Protein AF-A0A973QQ73-F1 (afdb_monomer)

Secondary structure (DSSP, 8-state):
-BTTSSHHHHHHHHHHHHHHHHHHHHSTTTSS-HHHHHHHHHHHHHHS---TTT-SHHHHHHHHHHHHHS-GGG-EE-PPPEEEETTEEEEEEE-TTHHHHHHHHHTT----GGGGG---------S-------GGG--EEEEE-SSSTTHHHHHHHHHHHTT--TT-EEEE-SS--SS-EEEE-TT-HHHHHHHHHHHT--GGGEEE-SSSSEEEEEPTT--SSSSTT--S-SS--S---HHHHHTTTT-EETT--S--PPBP-S--EEETTEEE-HHHHHHHTTTSPPS--

Nearest PDB structures (foldseek):
  6q10-assembly1_A  TM=5.279E-01  e=5.359E-04  Mycobacterium marinum M
  7k15-assembly1_A  TM=1.833E-01  e=7.432E-01  Homo sapiens
  5bp4-assembly4_H  TM=3.313E-01  e=4.036E+00  Mycolicibacterium smegmatis MC2 155

pLDDT: mean 78.62, std 15.89, range [28.88, 97.75]

Radius of gyration: 28.36 Å; Cα contacts (8 Å, |Δi|>4): 440; chains: 1; bounding box: 67×47×70 Å

Mean predicted aligned error: 17.48 Å

Solvent-accessible surface area (backbone atoms only — not comparable to full-atom values): 16830 Å² total; per-residue (Å²): 82,26,40,84,53,44,69,70,31,43,50,58,44,49,46,51,51,54,20,50,49,50,50,54,50,70,33,86,74,38,72,75,31,70,66,56,46,49,54,51,36,53,50,46,62,74,76,41,96,58,57,83,93,47,62,41,55,69,50,46,50,51,52,51,52,57,54,63,74,53,54,44,71,72,39,62,41,68,48,81,33,62,36,77,30,94,89,37,90,93,43,70,38,79,25,83,58,28,54,29,35,54,42,18,59,75,67,76,50,74,70,43,83,68,57,88,68,57,68,78,78,65,72,76,74,73,91,72,92,62,76,76,53,56,46,57,78,35,45,40,41,21,18,28,11,49,93,61,83,66,52,19,54,56,44,43,51,49,41,46,75,68,43,26,18,88,73,45,39,68,48,70,42,98,55,79,31,69,58,51,35,36,37,16,12,83,90,36,61,44,46,42,49,44,53,26,61,74,29,53,45,58,76,90,34,57,42,82,46,92,54,84,57,34,37,35,38,40,7,58,72,56,82,55,78,70,44,49,86,60,76,86,61,74,74,74,65,74,79,45,50,44,65,59,33,42,52,91,10,78,56,45,42,31,58,67,81,86,74,75,74,53,72,14,83,43,65,65,38,67,62,98,83,45,71,29,26,38,66,56,49,53,70,71,40,76,90,56,79,72,98,66,135

Sequence (293 aa):
GFGDGSDLGRTVSQHLFLSAMIRKFKSAGTLTDPGKVYSLADAATKALTVDTGLGSVTKLVNLATDLNKVPSNRMTFTTMQTAADPTNANRVVPAASARSLFAAIANDQSLTSDSGKKKTSSASPSPSAAATVPASEVAVQVENGTTTGGRASVIAQALLTKGFSSNTTTGNAPAQSSRTTITYGPGQKAEAQTAASALGLPASHLTQGSSSGVVLVIGSDWPSGTAYGSSGGSSAAAPADTHAAVADAHAQTADKAKTCAKVSHYNTVQINGVPMTPSQAYAAARGKKDSAP

Foldseek 3Di:
DFDQLAVLLVLLVVLLVVLVVLCVCLPPPQLVDPVNLQVVLVVCLVVDDDDPCCNDSVSVSVVSVVSSVQDLLQAKDWAQDWDADPVDNNDTDGDPLSVLLVLCVVLVHGLRPCVVPPPPPPPPPPPPDDDQDPQQAAAEEFAELDPDPCPSVQQQVLSVVVNHHPNHHYYYDPHHAQDKAKEAEPPCVNSLVNSCVSQVHDPVRYDYDHDHHIYIYDHPQCVDDNHHPPPDDDHSDPNRPSCSSRVVGSMDGSPPNPDDTHFHQAQSDDDPNDGGGPVVVCVVPVVDPDPDD

Structure (mmCIF, N/CA/C/O backbone):
data_AF-A0A973QQ73-F1
#
_entry.id   AF-A0A973QQ73-F1
#
loop_
_atom_site.group_PDB
_atom_site.id
_atom_site.type_symbol
_atom_site.label_atom_id
_atom_site.label_alt_id
_atom_site.label_comp_id
_atom_site.label_asym_id
_atom_site.label_entity_id
_atom_site.label_seq_id
_atom_site.pdbx_PDB_ins_code
_atom_site.Cartn_x
_atom_site.Cartn_y
_atom_site.Cartn_z
_atom_site.occupancy
_atom_site.B_iso_or_equiv
_atom_site.auth_seq_id
_atom_site.auth_comp_id
_atom_site.auth_asym_id
_atom_site.auth_atom_id
_atom_site.pdbx_PDB_model_num
ATOM 1 N N . GLY A 1 1 ? 18.564 -5.681 -25.496 1.00 65.94 1 GLY A N 1
ATOM 2 C CA . GLY A 1 1 ? 17.437 -4.751 -25.297 1.00 65.94 1 GLY A CA 1
ATOM 3 C C . GLY A 1 1 ? 16.143 -5.528 -25.171 1.00 65.94 1 GLY A C 1
ATOM 4 O O . GLY A 1 1 ? 16.035 -6.594 -25.769 1.00 65.94 1 GLY A O 1
ATOM 5 N N . PHE A 1 2 ? 15.178 -5.009 -24.416 1.00 75.62 2 PHE A N 1
ATOM 6 C CA . PHE A 1 2 ? 13.849 -5.606 -24.239 1.00 75.62 2 PHE A CA 1
ATOM 7 C C . PHE A 1 2 ? 12.768 -4.623 -24.694 1.00 75.62 2 PHE A C 1
ATOM 9 O O . PHE A 1 2 ? 12.996 -3.415 -24.670 1.00 75.62 2 PHE A O 1
ATOM 16 N N . GLY A 1 3 ? 11.619 -5.144 -25.127 1.00 75.38 3 GLY A N 1
ATOM 17 C CA . GLY A 1 3 ? 10.469 -4.344 -25.546 1.00 75.38 3 GLY A CA 1
ATOM 18 C C . GLY A 1 3 ? 10.776 -3.368 -26.686 1.00 75.38 3 GLY A C 1
ATOM 19 O O . GLY A 1 3 ? 11.420 -3.710 -27.678 1.00 75.38 3 GLY A O 1
ATOM 20 N N . ASP A 1 4 ? 10.323 -2.134 -26.524 1.00 71.88 4 ASP A N 1
ATOM 21 C CA . ASP A 1 4 ? 10.526 -1.007 -27.440 1.00 71.88 4 ASP A CA 1
ATOM 22 C C . ASP A 1 4 ? 11.966 -0.456 -27.452 1.00 71.88 4 ASP A C 1
ATOM 24 O O . ASP A 1 4 ? 12.282 0.449 -28.216 1.00 71.88 4 ASP A O 1
ATOM 28 N N . GLY A 1 5 ? 12.861 -1.008 -26.628 1.00 68.44 5 GLY A N 1
ATOM 29 C CA . GLY A 1 5 ? 14.226 -0.508 -26.485 1.00 68.44 5 GLY A CA 1
ATOM 30 C C . GLY A 1 5 ? 14.351 0.701 -25.555 1.00 68.44 5 GLY A C 1
ATOM 31 O O . GLY A 1 5 ? 15.474 1.160 -25.342 1.00 68.44 5 GLY A O 1
ATOM 32 N N . SER A 1 6 ? 13.244 1.170 -24.970 1.00 75.00 6 SER A N 1
ATOM 33 C CA . SER A 1 6 ? 13.236 2.236 -23.972 1.00 75.00 6 SER A CA 1
ATOM 34 C C . SER A 1 6 ? 13.540 1.702 -22.570 1.00 75.00 6 SER A C 1
ATOM 36 O O . SER A 1 6 ? 13.605 0.490 -22.316 1.00 75.00 6 SER A O 1
ATOM 38 N N . ASP A 1 7 ? 13.709 2.621 -21.622 1.00 75.56 7 ASP A N 1
ATOM 39 C CA . ASP A 1 7 ? 13.875 2.262 -20.217 1.00 75.56 7 ASP A CA 1
ATOM 40 C C . ASP A 1 7 ? 12.618 1.620 -19.617 1.00 75.56 7 ASP A C 1
ATOM 42 O O . ASP A 1 7 ? 12.749 0.764 -18.744 1.00 75.56 7 ASP A O 1
ATOM 46 N N . LEU A 1 8 ? 11.423 1.906 -20.149 1.00 75.00 8 LEU A N 1
ATOM 47 C CA . LEU A 1 8 ? 10.182 1.250 -19.721 1.00 75.00 8 LEU A CA 1
ATOM 48 C C . LEU A 1 8 ? 10.195 -0.245 -20.080 1.00 75.00 8 LEU A C 1
ATOM 50 O O . LEU A 1 8 ? 9.879 -1.096 -19.243 1.00 75.00 8 LEU A O 1
ATOM 54 N N . GLY A 1 9 ? 10.669 -0.595 -21.282 1.00 73.31 9 GLY A N 1
ATOM 55 C CA . GLY A 1 9 ? 10.896 -1.990 -21.673 1.00 73.31 9 GLY A CA 1
ATOM 56 C C . GLY A 1 9 ? 11.930 -2.702 -20.787 1.00 73.31 9 GLY A C 1
ATOM 57 O O . GLY A 1 9 ? 11.825 -3.907 -20.527 1.00 73.31 9 GLY A O 1
ATOM 58 N N . ARG A 1 10 ? 12.914 -1.959 -20.263 1.00 81.25 10 ARG A N 1
ATOM 59 C CA . ARG A 1 10 ? 13.918 -2.466 -19.314 1.00 81.25 10 ARG A CA 1
ATOM 60 C C . ARG A 1 10 ? 13.324 -2.726 -17.928 1.00 81.25 10 ARG A C 1
ATOM 62 O O . ARG A 1 10 ? 13.650 -3.757 -17.336 1.00 81.25 10 ARG A O 1
ATOM 69 N N . THR A 1 11 ? 12.431 -1.864 -17.437 1.00 81.44 11 THR A N 1
ATOM 70 C CA . THR A 1 11 ? 11.753 -2.025 -16.136 1.00 81.44 11 THR A CA 1
ATOM 71 C C . THR A 1 11 ? 10.987 -3.344 -16.041 1.00 81.44 11 THR A C 1
ATOM 73 O O . THR A 1 11 ? 11.087 -4.044 -15.035 1.00 81.44 11 THR A O 1
ATOM 76 N N . VAL A 1 12 ? 10.327 -3.777 -17.120 1.00 79.56 12 VAL A N 1
ATOM 77 C CA . VAL A 1 12 ? 9.653 -5.091 -17.163 1.00 79.56 12 VAL A CA 1
ATOM 78 C C . VAL A 1 12 ? 10.634 -6.233 -16.878 1.00 79.56 12 VAL A C 1
ATOM 80 O O . VAL A 1 12 ? 10.333 -7.158 -16.126 1.00 79.56 12 VAL A O 1
ATOM 83 N N . SER A 1 13 ? 11.843 -6.162 -17.432 1.00 82.31 13 SER A N 1
ATOM 84 C CA . SER A 1 13 ? 12.868 -7.193 -17.217 1.00 82.31 13 SER A CA 1
ATOM 85 C C . SER A 1 13 ? 13.420 -7.165 -15.791 1.00 82.31 13 SER A C 1
ATOM 87 O O . SER A 1 13 ? 13.711 -8.217 -15.222 1.00 82.31 13 SER A O 1
ATOM 89 N N . GLN A 1 14 ? 13.501 -5.978 -15.183 1.00 85.50 14 GLN A N 1
ATOM 90 C CA . GLN A 1 14 ? 13.868 -5.822 -13.775 1.00 85.50 14 GLN A CA 1
ATOM 91 C C . GLN A 1 14 ? 12.829 -6.469 -12.854 1.00 85.50 14 GLN A C 1
ATOM 93 O O . GLN A 1 14 ? 13.209 -7.190 -11.933 1.00 85.50 14 GLN A O 1
ATOM 98 N N . HIS A 1 15 ? 11.530 -6.306 -13.130 1.00 86.94 15 HIS A N 1
ATOM 99 C CA . HIS A 1 15 ? 10.473 -6.976 -12.363 1.00 86.94 15 HIS A CA 1
ATOM 100 C C . HIS A 1 15 ? 10.615 -8.504 -12.410 1.00 86.94 15 HIS A C 1
ATOM 102 O O . HIS A 1 15 ? 10.488 -9.169 -11.379 1.00 86.94 15 HIS A O 1
ATOM 108 N N . LEU A 1 16 ? 10.928 -9.072 -13.581 1.00 84.25 16 LEU A N 1
ATOM 109 C CA . LEU A 1 16 ? 11.139 -10.516 -13.728 1.00 84.25 16 LEU A CA 1
ATOM 110 C C . LEU A 1 16 ? 12.362 -11.003 -12.955 1.00 84.25 16 LEU A C 1
ATOM 112 O O . LEU A 1 16 ? 12.279 -12.029 -12.275 1.00 84.25 16 LEU A O 1
ATOM 116 N N . PHE A 1 17 ? 13.470 -10.265 -13.029 1.00 86.00 17 PHE A N 1
ATOM 117 C CA . PHE A 1 17 ? 14.684 -10.579 -12.282 1.00 86.00 17 PHE A CA 1
ATOM 118 C C . PHE A 1 17 ? 14.437 -10.543 -10.770 1.00 86.00 17 PHE A C 1
ATOM 120 O O . PHE A 1 17 ? 14.726 -11.520 -10.081 1.00 86.00 17 PHE A O 1
ATOM 127 N N . LEU A 1 18 ? 13.826 -9.470 -10.259 1.00 87.50 18 LEU A N 1
ATOM 128 C CA . LEU A 1 18 ? 13.500 -9.334 -8.837 1.00 87.50 18 LEU A CA 1
ATOM 129 C C . LEU A 1 18 ? 12.521 -10.421 -8.377 1.00 87.50 18 LEU A C 1
ATOM 131 O O . LEU A 1 18 ? 12.707 -11.014 -7.316 1.00 87.50 18 LEU A O 1
ATOM 135 N N . SER A 1 19 ? 11.529 -10.762 -9.202 1.00 86.31 19 SER A N 1
ATOM 136 C CA . SER A 1 19 ? 10.604 -11.864 -8.919 1.00 86.31 19 SER A CA 1
ATOM 137 C C . SER A 1 19 ? 11.325 -13.214 -8.856 1.00 86.31 19 SER A C 1
ATOM 139 O O . SER A 1 19 ? 11.082 -14.006 -7.946 1.00 86.31 19 SER A O 1
ATOM 141 N N . ALA A 1 20 ? 12.240 -13.489 -9.791 1.00 84.88 20 ALA A N 1
ATOM 142 C CA . ALA A 1 20 ? 13.050 -14.705 -9.787 1.00 84.88 20 ALA A CA 1
ATOM 143 C C . ALA A 1 20 ? 13.982 -14.768 -8.570 1.00 84.88 20 ALA A C 1
ATOM 145 O O . ALA A 1 20 ? 14.081 -15.821 -7.937 1.00 84.88 20 ALA A O 1
ATOM 146 N N . MET A 1 21 ? 14.595 -13.642 -8.202 1.00 83.56 21 MET A N 1
ATOM 147 C CA . MET A 1 21 ? 15.430 -13.513 -7.011 1.00 83.56 21 MET A CA 1
ATOM 148 C C . MET A 1 21 ? 14.629 -13.800 -5.738 1.00 83.56 21 MET A C 1
ATOM 150 O O . MET A 1 21 ? 15.062 -14.615 -4.929 1.00 83.56 21 MET A O 1
ATOM 154 N N . ILE A 1 22 ? 13.431 -13.220 -5.590 1.00 84.38 22 ILE A N 1
ATOM 155 C CA . ILE A 1 22 ? 12.533 -13.501 -4.459 1.00 84.38 22 ILE A CA 1
ATOM 156 C C . ILE A 1 22 ? 12.171 -14.982 -4.420 1.00 84.38 22 ILE A C 1
ATOM 158 O O . ILE A 1 22 ? 12.295 -15.608 -3.373 1.00 84.38 22 ILE A O 1
ATOM 162 N N . ARG A 1 23 ? 11.766 -15.587 -5.541 1.00 84.12 23 ARG A N 1
ATOM 163 C CA . ARG A 1 23 ? 11.444 -17.025 -5.572 1.00 84.12 23 ARG A CA 1
ATOM 164 C C . ARG A 1 23 ? 12.640 -17.892 -5.190 1.00 84.12 23 ARG A C 1
ATOM 166 O O . ARG A 1 23 ? 12.471 -18.866 -4.460 1.00 84.12 23 ARG A O 1
ATOM 173 N N . LYS A 1 24 ? 13.840 -17.544 -5.660 1.00 80.06 24 LYS A N 1
ATOM 174 C CA . LYS A 1 24 ? 15.072 -18.262 -5.322 1.00 80.06 24 LYS A CA 1
ATOM 175 C C . LYS A 1 24 ? 15.394 -18.129 -3.836 1.00 80.06 24 LYS A C 1
ATOM 177 O O . LYS A 1 24 ? 15.622 -19.145 -3.187 1.00 80.06 24 LYS A O 1
ATOM 182 N N . PHE A 1 25 ? 15.327 -16.914 -3.300 1.00 78.12 25 PHE A N 1
ATOM 183 C CA . PHE A 1 25 ? 15.509 -16.631 -1.879 1.00 78.12 25 PHE A CA 1
ATOM 184 C C . PHE A 1 25 ? 14.509 -17.406 -1.013 1.00 78.12 25 PHE A C 1
ATOM 186 O O . PHE A 1 25 ? 14.897 -18.048 -0.044 1.00 78.12 25 PHE A O 1
ATOM 193 N N . LYS A 1 26 ? 13.234 -17.420 -1.415 1.00 77.69 26 LYS A N 1
ATOM 194 C CA . LYS A 1 26 ? 12.144 -18.102 -0.707 1.00 77.69 26 LYS A CA 1
ATOM 195 C C . LYS A 1 26 ? 12.131 -19.624 -0.862 1.00 77.69 26 LYS A C 1
ATOM 197 O O . LYS A 1 26 ? 11.353 -20.295 -0.188 1.00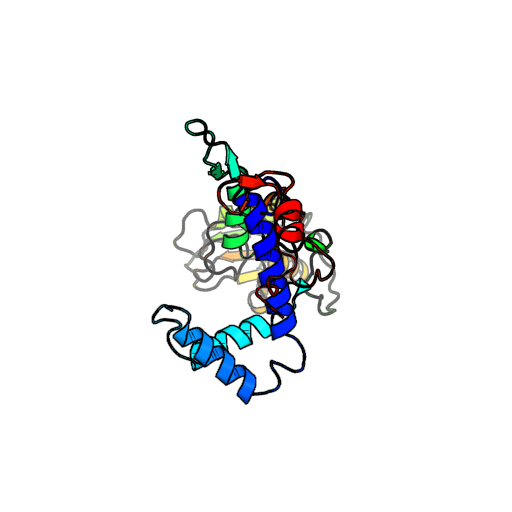 77.69 26 LYS A O 1
ATOM 202 N N . SER A 1 27 ? 12.954 -20.183 -1.747 1.00 74.75 27 SER A N 1
ATOM 203 C CA . SER A 1 27 ? 13.022 -21.630 -1.933 1.00 74.75 27 SER A CA 1
ATOM 204 C C . SER A 1 27 ? 13.607 -22.313 -0.692 1.00 74.75 27 SER A C 1
ATOM 206 O O . SER A 1 27 ? 14.525 -21.798 -0.050 1.00 74.75 27 SER A O 1
ATOM 208 N N . ALA A 1 28 ? 13.074 -23.492 -0.363 1.00 56.78 28 ALA A N 1
ATOM 209 C CA . ALA A 1 28 ? 13.292 -24.202 0.901 1.00 56.78 28 ALA A CA 1
ATOM 210 C C . ALA A 1 28 ? 14.751 -24.609 1.213 1.00 56.78 28 ALA A C 1
ATOM 212 O O . ALA A 1 28 ? 14.979 -25.239 2.238 1.00 56.78 28 ALA A O 1
ATOM 213 N N . GLY A 1 29 ? 15.733 -24.259 0.372 1.00 61.09 29 GLY A N 1
ATOM 214 C CA . GLY A 1 29 ? 17.160 -24.535 0.580 1.00 61.09 29 GLY A CA 1
ATOM 215 C C . GLY A 1 29 ? 18.056 -23.305 0.786 1.00 61.09 29 GLY A C 1
ATOM 216 O O . GLY A 1 29 ? 19.246 -23.479 1.048 1.00 61.09 29 GLY A O 1
ATOM 217 N N . THR A 1 30 ? 17.529 -22.080 0.646 1.00 65.12 30 THR A N 1
ATOM 218 C CA . THR A 1 30 ? 18.297 -20.840 0.886 1.00 65.12 30 THR A CA 1
ATOM 219 C C . THR A 1 30 ? 18.035 -20.268 2.277 1.00 65.12 30 THR A C 1
ATOM 221 O O . THR A 1 30 ? 18.976 -19.839 2.925 1.00 65.12 30 THR A O 1
ATOM 224 N N . LEU A 1 31 ? 16.789 -20.298 2.755 1.00 65.81 31 LEU A N 1
ATOM 225 C CA . LEU A 1 31 ? 16.385 -19.740 4.057 1.00 65.81 31 LEU A CA 1
ATOM 226 C C . LEU A 1 31 ? 16.571 -20.683 5.250 1.00 65.81 31 LEU A C 1
ATOM 228 O O . LEU A 1 31 ? 16.602 -20.237 6.391 1.00 65.81 31 LEU A O 1
ATOM 232 N N . THR A 1 32 ? 16.648 -21.984 4.994 1.00 69.44 32 THR A N 1
ATOM 233 C CA . THR A 1 32 ? 16.810 -23.033 6.014 1.00 69.44 32 THR A CA 1
ATOM 234 C C . THR A 1 32 ? 18.278 -23.351 6.298 1.00 69.44 32 THR A C 1
ATOM 236 O O . THR A 1 32 ? 18.567 -24.158 7.176 1.00 69.44 32 THR A O 1
ATOM 239 N N . ASP A 1 33 ? 19.200 -22.715 5.568 1.00 78.19 33 ASP A N 1
ATOM 240 C CA . ASP A 1 33 ? 20.646 -22.882 5.676 1.00 78.19 33 ASP A CA 1
ATOM 241 C C . ASP A 1 33 ? 21.269 -21.587 6.239 1.00 78.19 33 ASP A C 1
ATOM 243 O O . ASP A 1 33 ? 21.466 -20.619 5.493 1.00 78.19 33 ASP A O 1
ATOM 247 N N . PRO A 1 34 ? 21.577 -21.539 7.549 1.00 72.88 34 PRO A N 1
ATOM 248 C CA . PRO A 1 34 ? 22.118 -20.346 8.200 1.00 72.88 34 PRO A CA 1
ATOM 249 C C . PRO A 1 34 ? 23.424 -19.847 7.569 1.00 72.88 34 PRO A C 1
ATOM 251 O O . PRO A 1 34 ? 23.662 -18.639 7.521 1.00 72.88 34 PRO A O 1
ATOM 254 N N . GLY A 1 35 ? 24.254 -20.760 7.049 1.00 79.31 35 GLY A N 1
ATOM 255 C CA . GLY A 1 35 ? 25.515 -20.419 6.393 1.00 79.31 35 GLY A CA 1
ATOM 256 C C . GLY A 1 35 ? 25.289 -19.700 5.064 1.00 79.31 35 GLY A C 1
ATOM 257 O O . GLY A 1 35 ? 25.893 -18.653 4.813 1.00 79.31 35 GLY A O 1
ATOM 258 N N . LYS A 1 36 ? 24.358 -20.195 4.237 1.00 77.31 36 LYS A N 1
ATOM 259 C CA . LYS A 1 36 ? 23.983 -19.526 2.979 1.00 77.31 36 LYS A CA 1
ATOM 260 C C . LYS A 1 36 ? 23.372 -18.149 3.221 1.00 77.31 36 LYS A C 1
ATOM 262 O O . LYS A 1 36 ? 23.765 -17.203 2.540 1.00 77.31 36 LYS A O 1
ATOM 267 N N . VAL A 1 37 ? 22.469 -18.014 4.196 1.00 75.44 37 VAL A N 1
ATOM 268 C CA . VAL A 1 37 ? 21.852 -16.720 4.546 1.00 75.44 37 VAL A CA 1
ATOM 269 C C . VAL A 1 37 ? 22.913 -15.699 4.961 1.00 75.44 37 VAL A C 1
ATOM 271 O O . VAL A 1 37 ? 22.902 -14.573 4.464 1.00 75.44 37 VAL A O 1
ATOM 274 N N . TYR A 1 38 ? 23.857 -16.095 5.820 1.00 76.00 38 TYR A N 1
ATOM 275 C CA . TYR A 1 38 ? 24.928 -15.208 6.274 1.00 76.00 38 TYR A CA 1
ATOM 276 C C . TYR A 1 38 ? 25.863 -14.798 5.130 1.00 76.00 38 TYR A C 1
ATOM 278 O O . TYR A 1 38 ? 26.140 -13.613 4.960 1.00 76.00 38 TYR A O 1
ATOM 286 N N . SER A 1 39 ? 26.297 -15.755 4.300 1.00 79.06 39 SER A N 1
ATOM 287 C CA . SER A 1 39 ? 27.175 -15.471 3.154 1.00 79.06 39 SER A CA 1
ATOM 288 C C . SER A 1 39 ? 26.537 -14.515 2.138 1.00 79.06 39 SER A C 1
ATOM 290 O O . SER A 1 39 ? 27.212 -13.644 1.594 1.00 79.06 39 SER A O 1
ATOM 292 N N . LEU A 1 40 ? 25.221 -14.628 1.924 1.00 77.94 40 LEU A N 1
ATOM 293 C CA . LEU A 1 40 ? 24.473 -13.732 1.050 1.00 77.94 40 LEU A CA 1
ATOM 294 C C . LEU A 1 40 ? 24.380 -12.319 1.640 1.00 77.94 40 LEU A C 1
ATOM 296 O O . LEU A 1 40 ? 24.557 -11.344 0.913 1.00 77.94 40 LEU A O 1
ATOM 300 N N . ALA A 1 41 ? 24.125 -12.202 2.945 1.00 74.12 41 ALA A N 1
ATOM 301 C CA . ALA A 1 41 ? 24.061 -10.911 3.625 1.00 74.12 41 ALA A CA 1
ATOM 302 C C . ALA A 1 41 ? 25.428 -10.201 3.657 1.00 74.12 41 ALA A C 1
ATOM 304 O O . ALA A 1 41 ? 25.484 -8.996 3.430 1.00 74.12 41 ALA A O 1
ATOM 305 N N . ASP A 1 42 ? 26.524 -10.935 3.866 1.00 76.00 42 ASP A N 1
ATOM 306 C CA . ASP A 1 42 ? 27.897 -10.406 3.802 1.00 76.00 42 ASP A CA 1
ATOM 307 C C . ASP A 1 42 ? 28.310 -9.989 2.377 1.00 76.00 42 ASP A C 1
ATOM 309 O O . ASP A 1 42 ? 28.926 -8.943 2.173 1.00 76.00 42 ASP A O 1
ATOM 313 N N . ALA A 1 43 ? 27.924 -10.756 1.355 1.00 79.81 43 ALA A N 1
ATOM 314 C CA . ALA A 1 43 ? 28.120 -10.336 -0.031 1.00 79.81 43 ALA A CA 1
ATOM 315 C C . ALA A 1 43 ? 27.326 -9.055 -0.349 1.00 79.81 43 ALA A C 1
ATOM 317 O O . ALA A 1 43 ? 27.838 -8.164 -1.027 1.00 79.81 43 ALA A O 1
ATOM 318 N N . ALA A 1 44 ? 26.099 -8.930 0.170 1.00 74.75 44 ALA A N 1
ATOM 319 C CA . ALA A 1 44 ? 25.261 -7.750 -0.025 1.00 74.75 44 ALA A CA 1
ATOM 320 C C . ALA A 1 44 ? 25.848 -6.490 0.632 1.00 74.75 44 ALA A C 1
ATOM 322 O O . ALA A 1 44 ? 25.845 -5.441 -0.006 1.00 74.75 44 ALA A O 1
ATOM 323 N N . THR A 1 45 ? 26.404 -6.571 1.849 1.00 71.62 45 THR A N 1
ATOM 324 C CA . THR A 1 45 ? 27.058 -5.414 2.500 1.00 71.62 45 THR A CA 1
ATOM 325 C C . THR A 1 45 ? 28.324 -4.959 1.776 1.00 71.62 45 THR A C 1
ATOM 327 O O . THR A 1 45 ? 28.667 -3.783 1.841 1.00 71.62 45 THR A O 1
ATOM 330 N N . LYS A 1 46 ? 29.020 -5.865 1.078 1.00 75.69 46 LYS A N 1
ATOM 331 C CA . LYS A 1 46 ? 30.205 -5.541 0.262 1.00 75.69 46 LYS A CA 1
ATOM 332 C C . LYS A 1 46 ? 29.851 -4.997 -1.121 1.00 75.69 46 LYS A C 1
ATOM 334 O O . LYS A 1 46 ? 30.613 -4.214 -1.679 1.00 75.69 46 LYS A O 1
ATOM 339 N N . ALA A 1 47 ? 28.728 -5.435 -1.685 1.00 78.69 47 ALA A N 1
ATOM 340 C CA . ALA A 1 47 ? 28.291 -5.059 -3.028 1.00 78.69 47 ALA A CA 1
ATOM 341 C C . ALA A 1 47 ? 27.395 -3.808 -3.059 1.00 78.69 47 ALA A C 1
ATOM 343 O O . ALA A 1 47 ? 27.230 -3.212 -4.123 1.00 78.69 47 ALA A O 1
ATOM 344 N N . LEU A 1 48 ? 26.799 -3.419 -1.927 1.00 74.81 48 LEU A N 1
ATOM 345 C CA . LEU A 1 48 ? 25.836 -2.324 -1.836 1.00 74.81 48 LEU A CA 1
ATOM 346 C C . LEU A 1 48 ? 26.263 -1.309 -0.778 1.00 74.81 48 LEU A C 1
ATOM 348 O O . LEU A 1 48 ? 26.521 -1.656 0.372 1.00 74.81 48 LEU A O 1
ATOM 352 N N . THR A 1 49 ? 26.229 -0.029 -1.141 1.00 75.81 49 THR A N 1
ATOM 353 C CA . THR A 1 49 ? 26.254 1.050 -0.153 1.00 75.81 49 THR A CA 1
ATOM 354 C C . THR A 1 49 ? 24.871 1.144 0.477 1.00 75.81 49 THR A C 1
ATOM 356 O O . THR A 1 49 ? 23.905 1.530 -0.180 1.00 75.81 49 THR A O 1
ATOM 359 N N . VAL A 1 50 ? 24.766 0.761 1.744 1.00 67.75 50 VAL A N 1
ATOM 360 C CA . VAL A 1 50 ? 23.518 0.800 2.514 1.00 67.75 50 VAL A CA 1
ATOM 361 C C . VAL A 1 50 ? 23.533 1.961 3.502 1.00 67.75 50 VAL A C 1
ATOM 363 O O . VAL A 1 50 ? 24.579 2.323 4.037 1.00 67.75 50 VAL A O 1
ATOM 366 N N . ASP A 1 51 ? 22.359 2.538 3.756 1.00 70.44 51 ASP A N 1
ATOM 367 C CA . ASP A 1 51 ? 22.193 3.547 4.801 1.00 70.44 51 ASP A CA 1
ATOM 368 C C . ASP A 1 51 ? 22.552 2.966 6.182 1.00 70.44 51 ASP A C 1
ATOM 370 O O . ASP A 1 51 ? 22.411 1.764 6.422 1.00 70.44 51 ASP A O 1
ATOM 374 N N . THR A 1 52 ? 22.973 3.810 7.123 1.00 68.00 52 THR A N 1
ATOM 375 C CA . THR A 1 52 ? 23.290 3.409 8.509 1.00 68.00 52 THR A CA 1
ATOM 376 C C . THR A 1 52 ? 22.149 2.634 9.196 1.00 68.00 52 THR A C 1
ATOM 378 O O . THR A 1 52 ? 22.382 1.724 10.009 1.00 68.00 52 THR A O 1
ATOM 381 N N . GLY A 1 53 ? 20.900 2.909 8.807 1.00 66.81 53 GLY A N 1
ATOM 382 C CA . GLY A 1 53 ? 19.698 2.179 9.200 1.00 66.81 53 GLY A CA 1
ATOM 383 C C . GLY A 1 53 ? 19.678 0.707 8.770 1.00 66.81 53 GLY A C 1
ATOM 384 O O . GLY A 1 53 ? 19.030 -0.085 9.442 1.00 66.81 53 GLY A O 1
ATOM 385 N N . LEU A 1 54 ? 20.438 0.316 7.744 1.00 66.25 54 LEU A N 1
ATOM 386 C CA . LEU A 1 54 ? 20.573 -1.048 7.201 1.00 66.25 54 LEU A CA 1
ATOM 387 C C . LEU A 1 54 ? 22.037 -1.535 7.134 1.00 66.25 54 LEU A C 1
ATOM 389 O O . LEU A 1 54 ? 22.304 -2.623 6.633 1.00 66.25 54 LEU A O 1
ATOM 393 N N . GLY A 1 55 ? 22.979 -0.762 7.679 1.00 70.81 55 GLY A N 1
ATOM 394 C CA . GLY A 1 55 ? 24.430 -0.953 7.561 1.00 70.81 55 GLY A CA 1
ATOM 395 C C . GLY A 1 55 ? 25.046 -2.153 8.277 1.00 70.81 55 GLY A C 1
ATOM 396 O O . GLY A 1 55 ? 26.265 -2.218 8.392 1.00 70.81 55 GLY A O 1
ATOM 397 N N . SER A 1 56 ? 24.248 -3.089 8.794 1.00 77.94 56 SER A N 1
ATOM 398 C CA . SER A 1 56 ? 24.773 -4.288 9.448 1.00 77.94 56 SER A CA 1
ATOM 399 C C . SER A 1 56 ? 24.118 -5.559 8.929 1.00 77.94 56 SER A C 1
ATOM 401 O O . SER A 1 56 ? 22.931 -5.587 8.597 1.00 77.94 56 SER A O 1
ATOM 403 N N . VAL A 1 57 ? 24.900 -6.640 8.929 1.00 77.44 57 VAL A N 1
ATOM 404 C CA . VAL A 1 57 ? 24.462 -7.979 8.515 1.00 77.44 57 VAL A CA 1
ATOM 405 C C . VAL A 1 57 ? 23.186 -8.392 9.259 1.00 77.44 57 VAL A C 1
ATOM 407 O O . VAL A 1 57 ? 22.231 -8.838 8.633 1.00 77.44 57 VAL A O 1
ATOM 410 N N . THR A 1 58 ? 23.106 -8.156 10.572 1.00 77.75 58 THR A N 1
ATOM 411 C CA . THR A 1 58 ? 21.918 -8.474 11.384 1.00 77.75 58 THR A CA 1
ATOM 412 C C . THR A 1 58 ? 20.662 -7.738 10.915 1.00 77.75 58 THR A C 1
ATOM 414 O O . THR A 1 58 ? 19.590 -8.334 10.850 1.00 77.75 58 THR A O 1
ATOM 417 N N . LYS A 1 59 ? 20.767 -6.451 10.554 1.00 80.19 59 LYS A N 1
ATOM 418 C CA . LYS A 1 59 ? 19.611 -5.680 10.071 1.00 80.19 59 LYS A CA 1
ATOM 419 C C . LYS A 1 59 ? 19.144 -6.162 8.697 1.00 80.19 59 LYS A C 1
ATOM 421 O O . LYS A 1 59 ? 17.939 -6.245 8.470 1.00 80.19 59 LYS A O 1
ATOM 426 N N . LEU A 1 60 ? 20.073 -6.550 7.822 1.00 77.00 60 LEU A N 1
ATOM 427 C CA . LEU A 1 60 ? 19.741 -7.171 6.537 1.00 77.00 60 LEU A CA 1
ATOM 428 C C . LEU A 1 60 ? 19.073 -8.540 6.716 1.00 77.00 60 LEU A C 1
ATOM 430 O O . LEU A 1 60 ? 18.095 -8.825 6.029 1.00 77.00 60 LEU A O 1
ATOM 434 N N . VAL A 1 61 ? 19.533 -9.357 7.669 1.00 76.25 61 VAL A N 1
ATOM 435 C CA . VAL A 1 61 ? 18.889 -10.638 8.015 1.00 76.25 61 VAL A CA 1
ATOM 436 C C . VAL A 1 61 ? 17.471 -10.419 8.551 1.00 76.25 61 VAL A C 1
ATOM 438 O O . VAL A 1 61 ? 16.552 -11.135 8.149 1.00 76.25 61 VAL A O 1
ATOM 441 N N . ASN A 1 62 ? 17.256 -9.412 9.401 1.00 80.88 62 ASN A N 1
ATOM 442 C CA . ASN A 1 62 ? 15.922 -9.075 9.907 1.00 80.88 62 ASN A CA 1
ATOM 443 C C . ASN A 1 62 ? 14.985 -8.618 8.780 1.00 80.88 62 ASN A C 1
ATOM 445 O O . ASN A 1 62 ? 13.884 -9.149 8.657 1.00 80.88 62 ASN A O 1
ATOM 449 N N . LEU A 1 63 ? 15.448 -7.724 7.899 1.00 81.81 63 LEU A N 1
ATOM 450 C CA . LEU A 1 63 ? 14.688 -7.293 6.721 1.00 81.81 63 LEU A CA 1
ATOM 451 C C . LEU A 1 63 ? 14.332 -8.480 5.813 1.00 81.81 63 LEU A C 1
ATOM 453 O O . LEU A 1 63 ? 13.195 -8.615 5.363 1.00 81.81 63 LEU A O 1
ATOM 457 N N . ALA A 1 64 ? 15.292 -9.372 5.572 1.00 77.81 64 ALA A N 1
ATOM 458 C CA . ALA A 1 64 ? 15.084 -10.577 4.780 1.00 77.81 64 ALA A CA 1
ATOM 459 C C . ALA A 1 64 ? 14.076 -11.537 5.446 1.00 77.81 64 ALA A C 1
ATOM 461 O O . ALA A 1 64 ? 13.257 -12.156 4.763 1.00 77.81 64 ALA A O 1
ATOM 462 N N . THR A 1 65 ? 14.083 -11.615 6.780 1.00 79.25 65 THR A N 1
ATOM 463 C CA . THR A 1 65 ? 13.117 -12.388 7.576 1.00 79.25 65 THR A CA 1
ATOM 464 C C . THR A 1 65 ? 11.711 -11.800 7.479 1.00 79.25 65 THR A C 1
ATOM 466 O O . THR A 1 65 ? 10.748 -12.547 7.303 1.00 79.25 65 THR A O 1
ATOM 469 N N . ASP A 1 66 ? 11.572 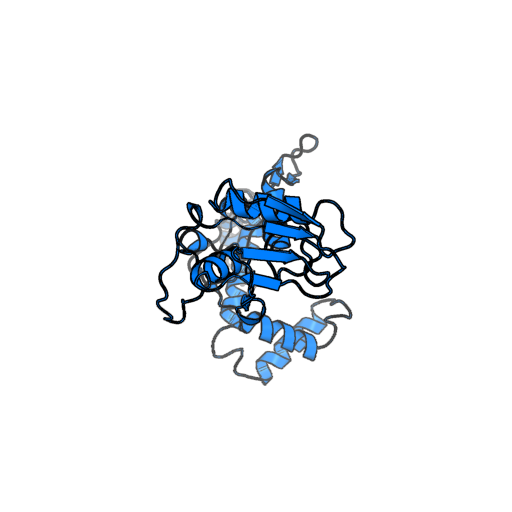-10.476 7.535 1.00 84.00 66 ASP A N 1
ATOM 470 C CA . ASP A 1 66 ? 10.280 -9.803 7.377 1.00 84.00 66 ASP A CA 1
ATOM 471 C C . ASP A 1 66 ? 9.724 -9.962 5.960 1.00 84.00 66 ASP A C 1
ATOM 473 O O . ASP A 1 66 ? 8.557 -10.322 5.791 1.00 84.00 66 ASP A O 1
ATOM 477 N N . LEU A 1 67 ? 10.571 -9.824 4.937 1.00 82.62 67 LEU A N 1
ATOM 478 C CA . LEU A 1 67 ? 10.201 -10.131 3.554 1.00 82.62 67 LEU A CA 1
ATOM 479 C C . LEU A 1 67 ? 9.782 -11.598 3.390 1.00 82.62 67 LEU A C 1
ATOM 481 O O . LEU A 1 67 ? 8.827 -11.892 2.669 1.00 82.62 67 LEU A O 1
ATOM 485 N N . ASN A 1 68 ? 10.435 -12.537 4.080 1.00 80.44 68 ASN A N 1
ATOM 486 C CA . ASN A 1 68 ? 10.074 -13.951 4.001 1.00 80.44 68 ASN A CA 1
ATOM 487 C C . ASN A 1 68 ? 8.640 -14.230 4.493 1.00 80.44 68 ASN A C 1
ATOM 489 O O . ASN A 1 68 ? 7.943 -15.070 3.909 1.00 80.44 68 ASN A O 1
ATOM 493 N N . LYS A 1 69 ? 8.163 -13.484 5.501 1.00 84.81 69 LYS A N 1
ATOM 494 C CA . LYS A 1 69 ? 6.793 -13.608 6.034 1.00 84.81 69 LYS A CA 1
ATOM 495 C C . LYS A 1 69 ? 5.717 -13.273 4.996 1.00 84.81 69 LYS A C 1
ATOM 497 O O . LYS A 1 69 ? 4.596 -13.762 5.119 1.00 84.81 69 LYS A O 1
ATOM 502 N N . VAL A 1 70 ? 6.025 -12.474 3.971 1.00 86.00 70 VAL A N 1
ATOM 503 C CA . VAL A 1 70 ? 5.056 -12.065 2.941 1.00 86.00 70 VAL A CA 1
ATOM 504 C C . VAL A 1 70 ? 5.046 -13.081 1.791 1.00 86.00 70 VAL A C 1
ATOM 506 O O . VAL A 1 70 ? 6.061 -13.239 1.116 1.00 86.00 70 VAL A O 1
ATOM 509 N N . PRO A 1 71 ? 3.939 -13.799 1.517 1.00 85.56 71 PRO A N 1
ATOM 510 C CA . PRO A 1 71 ? 3.834 -14.724 0.383 1.00 85.56 71 PRO A CA 1
ATOM 511 C C . PRO A 1 71 ? 4.172 -14.058 -0.961 1.00 85.56 71 PRO A C 1
ATOM 513 O O . PRO A 1 71 ? 3.848 -12.894 -1.172 1.00 85.56 71 PRO A O 1
ATOM 516 N N . SER A 1 72 ? 4.786 -14.785 -1.901 1.00 84.81 72 SER A N 1
ATOM 517 C CA . SER A 1 72 ? 5.194 -14.210 -3.199 1.00 84.81 72 SER A CA 1
ATOM 518 C C . SER A 1 72 ? 4.012 -13.743 -4.059 1.00 84.81 72 SER A C 1
ATOM 520 O O . SER A 1 72 ? 4.153 -12.793 -4.820 1.00 84.81 72 SER A O 1
ATOM 522 N N . ASN A 1 73 ? 2.827 -14.341 -3.896 1.00 84.81 73 ASN A N 1
ATOM 523 C CA . ASN A 1 73 ? 1.582 -13.869 -4.520 1.00 84.81 73 ASN A CA 1
ATOM 524 C C . ASN A 1 73 ? 1.015 -12.590 -3.873 1.00 84.81 73 ASN A C 1
ATOM 526 O O . ASN A 1 73 ? 0.041 -12.028 -4.362 1.00 84.81 73 ASN A O 1
ATOM 530 N N . ARG A 1 74 ? 1.623 -12.123 -2.775 1.00 86.44 74 ARG A N 1
ATOM 531 C CA . ARG A 1 74 ? 1.307 -10.861 -2.095 1.00 86.44 74 ARG A CA 1
ATOM 532 C C . ARG A 1 74 ? 2.385 -9.790 -2.265 1.00 86.44 74 ARG A C 1
ATOM 534 O O . ARG A 1 74 ? 2.287 -8.732 -1.654 1.00 86.44 74 ARG A O 1
ATOM 541 N N . MET A 1 75 ? 3.397 -10.058 -3.087 1.00 88.38 75 MET A N 1
ATOM 542 C CA . MET A 1 75 ? 4.440 -9.106 -3.458 1.00 88.38 75 MET A CA 1
ATOM 543 C C . MET A 1 75 ? 4.190 -8.650 -4.892 1.00 88.38 75 MET A C 1
ATOM 545 O O . MET A 1 75 ? 4.407 -9.430 -5.818 1.00 88.38 75 MET A O 1
ATOM 549 N N . THR A 1 76 ? 3.722 -7.415 -5.071 1.00 88.38 76 THR A N 1
ATOM 550 C CA . THR A 1 76 ? 3.458 -6.829 -6.393 1.00 88.38 76 THR A CA 1
ATOM 551 C C . THR A 1 76 ? 4.620 -5.938 -6.817 1.00 88.38 76 THR A C 1
ATOM 553 O O . THR A 1 76 ? 4.988 -5.014 -6.096 1.00 88.38 76 THR A O 1
ATOM 556 N N . PHE A 1 77 ? 5.154 -6.179 -8.010 1.00 88.88 77 PHE A N 1
ATOM 557 C CA . PHE A 1 77 ? 6.020 -5.246 -8.723 1.00 88.88 77 PHE A CA 1
ATOM 558 C C . PHE A 1 77 ? 5.178 -4.433 -9.694 1.00 88.88 77 PHE A C 1
ATOM 560 O O . PHE A 1 77 ? 4.378 -5.015 -10.419 1.00 88.88 77 PHE A O 1
ATOM 567 N N . THR A 1 78 ? 5.348 -3.114 -9.707 1.00 89.81 78 THR A N 1
ATOM 568 C CA . THR A 1 78 ? 4.587 -2.199 -10.560 1.00 89.81 78 THR A CA 1
ATOM 569 C C . THR A 1 78 ? 5.455 -1.008 -10.951 1.00 89.81 78 THR A C 1
ATOM 571 O O . THR A 1 78 ? 6.300 -0.563 -10.176 1.00 89.81 78 THR A O 1
ATOM 574 N N . THR A 1 79 ? 5.249 -0.491 -12.153 1.00 87.88 79 THR A N 1
ATOM 575 C CA . THR A 1 79 ? 5.891 0.717 -12.670 1.00 87.88 79 THR A CA 1
ATOM 576 C C . THR A 1 79 ? 4.952 1.895 -12.455 1.00 87.88 79 THR A C 1
ATOM 578 O O . THR A 1 79 ? 3.766 1.802 -12.752 1.00 87.88 79 THR A O 1
ATOM 581 N N . MET A 1 80 ? 5.463 3.010 -11.938 1.00 90.94 80 MET A N 1
ATOM 582 C CA . MET A 1 80 ? 4.678 4.242 -11.833 1.00 90.94 80 MET A CA 1
ATOM 583 C C . MET A 1 80 ? 4.171 4.665 -13.216 1.00 90.94 80 MET A C 1
ATOM 585 O O . MET A 1 80 ? 4.947 4.676 -14.170 1.00 90.94 80 MET A O 1
ATOM 589 N N . GLN A 1 81 ? 2.895 5.038 -13.321 1.00 85.81 81 GLN A N 1
ATOM 590 C CA . GLN A 1 81 ? 2.303 5.478 -14.582 1.00 85.81 81 GLN A CA 1
ATOM 591 C C . GLN A 1 81 ? 2.967 6.763 -15.081 1.00 85.81 81 GLN A C 1
ATOM 593 O O . GLN A 1 81 ? 3.163 7.723 -14.328 1.00 85.81 81 GLN A O 1
ATOM 598 N N . THR A 1 82 ? 3.263 6.804 -16.375 1.00 86.75 82 THR A N 1
ATOM 599 C CA . THR A 1 82 ? 3.931 7.936 -17.015 1.00 86.75 82 THR A CA 1
ATOM 600 C C . THR A 1 82 ? 3.171 8.429 -18.245 1.00 86.75 82 THR A C 1
ATOM 602 O O . THR A 1 82 ? 2.342 7.722 -18.815 1.00 86.75 82 THR A O 1
ATOM 605 N N . ALA A 1 83 ? 3.423 9.677 -18.625 1.00 82.56 83 ALA A N 1
ATOM 606 C CA . ALA A 1 83 ? 2.952 10.318 -19.846 1.00 82.56 83 ALA A CA 1
ATOM 607 C C . ALA A 1 83 ? 4.149 10.923 -20.592 1.00 82.56 83 ALA A C 1
ATOM 609 O O . ALA A 1 83 ? 5.199 11.163 -19.993 1.00 82.56 83 ALA A O 1
ATOM 610 N N . ALA A 1 84 ? 4.003 11.177 -21.893 1.00 82.38 84 ALA A N 1
ATOM 611 C CA . ALA A 1 84 ? 5.038 11.859 -22.665 1.00 82.38 84 ALA A CA 1
ATOM 612 C C . ALA A 1 84 ? 5.295 13.268 -22.107 1.00 82.38 84 ALA A C 1
ATOM 614 O O . ALA A 1 84 ? 4.355 13.986 -21.757 1.00 82.38 84 ALA A O 1
ATOM 615 N N . ASP A 1 85 ? 6.564 13.664 -22.026 1.00 83.38 85 ASP A N 1
ATOM 616 C CA . ASP A 1 85 ? 6.928 15.033 -21.672 1.00 83.38 85 ASP A CA 1
ATOM 617 C C . ASP A 1 85 ? 6.581 15.973 -22.849 1.00 83.38 85 ASP A C 1
ATOM 619 O O . ASP A 1 85 ? 7.071 15.759 -23.963 1.00 83.38 85 ASP A O 1
ATOM 623 N N . PRO A 1 86 ? 5.758 17.020 -22.641 1.00 86.38 86 PRO A N 1
ATOM 624 C CA . PRO A 1 86 ? 5.344 17.932 -23.710 1.00 86.38 86 PRO A CA 1
ATOM 625 C C . PRO A 1 86 ? 6.505 18.751 -24.294 1.00 86.38 86 PRO A C 1
ATOM 627 O O . PRO A 1 86 ? 6.372 19.317 -25.376 1.00 86.38 86 PRO A O 1
ATOM 630 N N . THR A 1 87 ? 7.632 18.829 -23.587 1.00 90.25 87 THR A N 1
ATOM 631 C CA . THR A 1 87 ? 8.804 19.626 -23.970 1.00 90.25 87 THR A CA 1
ATOM 632 C C . THR A 1 87 ? 9.975 18.781 -24.465 1.00 90.25 87 THR A C 1
ATOM 634 O O . THR A 1 87 ? 10.916 19.322 -25.047 1.00 90.25 87 THR A O 1
ATOM 637 N N . ASN A 1 88 ? 9.943 17.458 -24.267 1.00 87.19 88 ASN A N 1
ATOM 638 C CA . ASN A 1 88 ? 11.033 16.572 -24.662 1.00 87.19 88 ASN A CA 1
ATOM 639 C C . ASN A 1 88 ? 10.539 15.159 -25.000 1.00 87.19 88 ASN A C 1
ATOM 641 O O . ASN A 1 88 ? 10.286 14.346 -24.119 1.00 87.19 88 ASN A O 1
ATOM 645 N N . ALA A 1 89 ? 10.523 14.818 -26.289 1.00 82.75 89 ALA A N 1
ATOM 646 C CA . ALA A 1 89 ? 10.075 13.508 -26.768 1.00 82.75 89 ALA A CA 1
ATOM 647 C C . ALA A 1 89 ? 10.901 12.309 -26.246 1.00 82.75 89 ALA A C 1
ATOM 649 O O . ALA A 1 89 ? 10.437 11.176 -26.320 1.00 82.75 89 ALA A O 1
ATOM 650 N N . ASN A 1 90 ? 12.102 12.540 -25.698 1.00 83.69 90 ASN A N 1
ATOM 651 C CA . ASN A 1 90 ? 12.948 11.507 -25.089 1.00 83.69 90 ASN A CA 1
ATOM 652 C C . ASN A 1 90 ? 12.763 11.403 -23.563 1.00 83.69 90 ASN A C 1
ATOM 654 O O . ASN A 1 90 ? 13.600 10.811 -22.879 1.00 83.69 90 ASN A O 1
ATOM 658 N N . ARG A 1 91 ? 11.714 12.018 -23.004 1.00 83.31 91 ARG A N 1
ATOM 659 C CA . ARG A 1 91 ? 11.404 11.995 -21.572 1.00 83.31 91 ARG A CA 1
ATOM 660 C C . ARG A 1 91 ? 9.953 11.625 -21.324 1.00 83.31 91 ARG A C 1
ATOM 662 O O . ARG A 1 91 ? 9.069 11.812 -22.157 1.00 83.31 91 ARG A O 1
ATOM 669 N N . VAL A 1 92 ? 9.728 11.124 -20.118 1.00 85.94 92 VAL A N 1
ATOM 670 C CA . VAL A 1 92 ? 8.398 10.873 -19.585 1.00 85.94 92 VAL A CA 1
ATOM 671 C C . VAL A 1 92 ? 8.228 11.619 -18.267 1.00 85.94 92 VAL A C 1
ATOM 673 O O . VAL A 1 92 ? 9.183 11.781 -17.505 1.00 85.94 92 VAL A O 1
ATOM 676 N N . VAL A 1 93 ? 7.006 12.063 -18.000 1.00 84.31 93 VAL A N 1
ATOM 677 C CA . VAL A 1 93 ? 6.588 12.707 -16.751 1.00 84.31 93 VAL A CA 1
ATOM 678 C C . VAL A 1 93 ? 5.570 11.822 -16.030 1.00 84.31 93 VAL A C 1
ATOM 680 O O . VAL A 1 93 ? 4.944 10.977 -16.673 1.00 84.31 93 VAL A O 1
ATOM 683 N N . PRO A 1 94 ? 5.370 11.968 -14.709 1.00 85.75 94 PRO A N 1
ATOM 684 C CA . PRO A 1 94 ? 4.301 11.256 -14.019 1.00 85.75 94 PRO A CA 1
ATOM 685 C C . PRO A 1 94 ? 2.941 11.544 -14.666 1.00 85.75 94 PRO A C 1
ATOM 687 O O . PRO A 1 94 ? 2.570 12.703 -14.864 1.00 85.75 94 PRO A O 1
ATOM 690 N N . ALA A 1 95 ? 2.186 10.493 -14.985 1.00 82.88 95 ALA A N 1
ATOM 691 C CA . ALA A 1 95 ? 0.818 10.653 -15.461 1.00 82.88 95 ALA A CA 1
ATOM 692 C C . ALA A 1 95 ? -0.100 11.092 -14.311 1.00 82.88 95 ALA A C 1
ATOM 694 O O . ALA A 1 95 ? 0.169 10.819 -13.140 1.00 82.88 95 ALA A O 1
ATOM 695 N N . ALA A 1 96 ? -1.248 11.694 -14.633 1.00 75.19 96 ALA A N 1
ATOM 696 C CA . ALA A 1 96 ? -2.264 12.009 -13.625 1.00 75.19 96 ALA A CA 1
ATOM 697 C C . ALA A 1 96 ? -2.708 10.758 -12.832 1.00 75.19 96 ALA A C 1
ATOM 699 O O . ALA A 1 96 ? -2.969 10.847 -11.631 1.00 75.19 96 ALA A O 1
ATOM 700 N N . SER A 1 97 ? -2.718 9.589 -13.482 1.00 74.25 97 SER A N 1
ATOM 701 C CA . SER A 1 97 ? -3.028 8.290 -12.876 1.00 74.25 97 SER A CA 1
ATOM 702 C C . SER A 1 97 ? -1.995 7.823 -11.844 1.00 74.25 97 SER A C 1
ATOM 704 O O . SER A 1 97 ? -2.375 7.100 -10.926 1.00 74.25 97 SER A O 1
ATOM 706 N N . ALA A 1 98 ? -0.743 8.301 -11.881 1.00 82.38 98 ALA A N 1
ATOM 707 C CA . ALA A 1 98 ? 0.280 7.958 -10.882 1.00 82.38 98 ALA A CA 1
ATOM 708 C C . ALA A 1 98 ? -0.136 8.349 -9.455 1.00 82.38 98 ALA A C 1
ATOM 710 O O . ALA A 1 98 ? 0.281 7.734 -8.474 1.00 82.38 98 ALA A O 1
ATOM 711 N N . ARG A 1 99 ? -1.011 9.355 -9.326 1.00 81.38 99 ARG A N 1
ATOM 712 C CA . ARG A 1 99 ? -1.547 9.804 -8.039 1.00 81.38 99 ARG A CA 1
ATOM 713 C C . ARG A 1 99 ? -2.333 8.699 -7.325 1.00 81.38 99 ARG A C 1
ATOM 715 O O . ARG A 1 99 ? -2.284 8.630 -6.102 1.00 81.38 99 ARG A O 1
ATOM 722 N N . SER A 1 100 ? -3.004 7.820 -8.074 1.00 79.38 100 SER A N 1
ATOM 723 C CA . SER A 1 100 ? -3.730 6.672 -7.511 1.00 79.38 100 SER A CA 1
ATOM 724 C C . SER A 1 100 ? -2.786 5.624 -6.918 1.00 79.38 100 SER A C 1
ATOM 726 O O . SER A 1 100 ? -3.060 5.111 -5.837 1.00 79.38 100 SER A O 1
ATOM 728 N N . LEU A 1 101 ? -1.627 5.389 -7.545 1.00 85.81 101 LEU A N 1
ATOM 729 C CA . LEU A 1 101 ? -0.587 4.508 -7.017 1.00 85.81 101 LEU A CA 1
ATOM 730 C C . LEU A 1 101 ? -0.021 5.028 -5.691 1.00 85.81 101 LEU A C 1
ATOM 732 O O . LEU A 1 101 ? 0.020 4.291 -4.709 1.00 85.81 101 LEU A O 1
ATOM 736 N N . PHE A 1 102 ? 0.364 6.304 -5.628 1.00 86.25 102 PHE A N 1
ATOM 737 C CA . PHE A 1 102 ? 0.877 6.883 -4.382 1.00 86.25 102 PHE A CA 1
ATOM 738 C C . PHE A 1 102 ? -0.190 6.992 -3.295 1.00 86.25 102 PHE A C 1
ATOM 740 O O . PHE A 1 102 ? 0.125 6.799 -2.124 1.00 86.25 102 PHE A O 1
ATOM 747 N N . ALA A 1 103 ? -1.448 7.247 -3.661 1.00 79.44 103 ALA A N 1
ATOM 748 C CA . ALA A 1 103 ? -2.554 7.210 -2.712 1.00 79.44 103 ALA A CA 1
ATOM 749 C C . ALA A 1 103 ? -2.772 5.791 -2.165 1.00 79.44 103 ALA A C 1
ATOM 751 O O . ALA A 1 103 ? -2.956 5.640 -0.962 1.00 79.44 103 ALA A O 1
ATOM 752 N N . ALA A 1 104 ? -2.694 4.752 -2.999 1.00 82.56 104 ALA A N 1
ATOM 753 C CA . ALA A 1 104 ? -2.775 3.370 -2.536 1.00 82.56 104 ALA A CA 1
ATOM 754 C C . ALA A 1 104 ? -1.635 3.038 -1.558 1.00 82.56 104 ALA A C 1
ATOM 756 O O . ALA A 1 104 ? -1.893 2.467 -0.504 1.00 82.56 104 ALA A O 1
ATOM 757 N N . ILE A 1 105 ? -0.401 3.468 -1.852 1.00 85.12 105 ILE A N 1
ATOM 758 C CA . ILE A 1 105 ? 0.754 3.302 -0.952 1.00 85.12 105 ILE A CA 1
ATOM 759 C C . I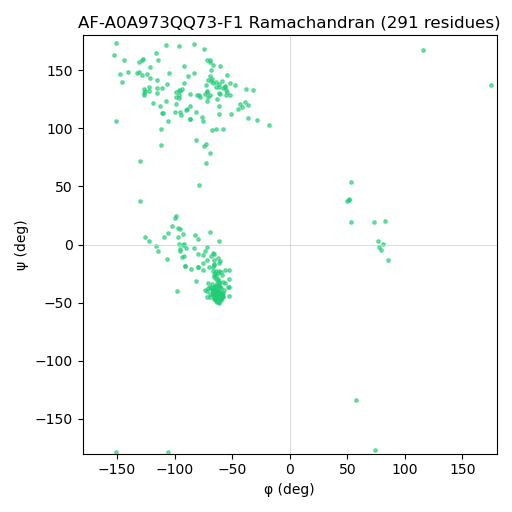LE A 1 105 ? 0.531 4.042 0.373 1.00 85.12 105 ILE A C 1
ATOM 761 O O . ILE A 1 105 ? 0.691 3.453 1.434 1.00 85.12 105 ILE A O 1
ATOM 765 N N . ALA A 1 106 ? 0.131 5.315 0.324 1.00 81.00 106 ALA A N 1
ATOM 766 C CA . ALA A 1 106 ? -0.064 6.144 1.514 1.00 81.00 106 ALA A CA 1
ATOM 767 C C . ALA A 1 106 ? -1.204 5.655 2.423 1.00 81.00 106 ALA A C 1
ATOM 769 O O . ALA A 1 106 ? -1.208 5.957 3.611 1.00 81.00 106 ALA A O 1
ATOM 770 N N . ASN A 1 107 ? -2.169 4.920 1.864 1.00 78.06 107 ASN A N 1
ATOM 771 C CA . ASN A 1 107 ? -3.301 4.348 2.592 1.00 78.06 107 ASN A CA 1
ATOM 772 C C . ASN A 1 107 ? -3.125 2.841 2.879 1.00 78.06 107 ASN A C 1
ATOM 774 O O . ASN A 1 107 ? -4.115 2.163 3.160 1.00 78.06 107 ASN A O 1
ATOM 778 N N . ASP A 1 108 ? -1.904 2.304 2.759 1.00 81.44 108 ASP A N 1
ATOM 779 C CA . ASP A 1 108 ? -1.570 0.889 2.991 1.00 81.44 108 ASP A CA 1
ATOM 780 C C . ASP A 1 108 ? -2.465 -0.102 2.217 1.00 81.44 108 ASP A C 1
ATOM 782 O O . ASP A 1 108 ? -2.861 -1.170 2.702 1.00 81.44 108 ASP A O 1
ATOM 786 N N . GLN A 1 109 ? -2.809 0.246 0.976 1.00 82.50 109 GLN A N 1
ATOM 787 C CA . GLN A 1 109 ? -3.723 -0.528 0.144 1.00 82.50 109 GLN A CA 1
ATOM 788 C C . GLN A 1 109 ? -2.994 -1.543 -0.729 1.00 82.50 109 GLN A C 1
ATOM 790 O O . GLN A 1 109 ? -1.949 -1.288 -1.324 1.00 82.50 109 GLN A O 1
ATOM 795 N N . SER A 1 110 ? -3.582 -2.733 -0.832 1.00 84.81 110 SER A N 1
ATOM 796 C CA . SER A 1 110 ? -2.991 -3.827 -1.593 1.00 84.81 110 SER A CA 1
ATOM 797 C C . SER A 1 110 ? -3.106 -3.604 -3.101 1.00 84.81 110 SER A C 1
ATOM 799 O O . SER A 1 110 ? -4.199 -3.419 -3.627 1.00 84.81 110 SER A O 1
ATOM 801 N N . LEU A 1 111 ? -1.977 -3.735 -3.799 1.00 85.56 111 LEU A N 1
ATOM 802 C CA . LEU A 1 111 ? -1.883 -3.675 -5.262 1.00 85.56 111 LEU A CA 1
ATOM 803 C C . LEU A 1 111 ? -1.988 -5.059 -5.933 1.00 85.56 111 LEU A C 1
ATOM 805 O O . LEU A 1 111 ? -1.680 -5.211 -7.112 1.00 85.56 111 LEU A O 1
ATOM 809 N N . THR A 1 112 ? -2.335 -6.118 -5.197 1.00 78.81 112 THR A N 1
ATOM 810 C CA . THR A 1 112 ? -2.460 -7.464 -5.782 1.00 78.81 112 THR A CA 1
ATOM 811 C C . THR A 1 112 ? -3.790 -7.587 -6.519 1.00 78.81 112 THR A C 1
ATOM 813 O O . THR A 1 112 ? -4.844 -7.330 -5.930 1.00 78.81 112 THR A O 1
ATOM 816 N N . SER A 1 113 ? -3.750 -8.029 -7.777 1.00 60.50 113 SER A N 1
ATOM 817 C CA . SER A 1 113 ? -4.891 -8.097 -8.707 1.00 60.50 113 SER A CA 1
ATOM 818 C C . SER A 1 113 ? -6.038 -9.020 -8.259 1.00 60.50 113 SER A C 1
ATOM 820 O O . SER A 1 113 ? -7.131 -8.947 -8.811 1.00 60.50 113 SER A O 1
ATOM 822 N N . ASP A 1 114 ? -5.832 -9.840 -7.224 1.00 50.12 114 ASP A N 1
ATOM 823 C CA . ASP A 1 114 ? -6.873 -10.687 -6.620 1.00 50.12 114 ASP A CA 1
ATOM 824 C C . ASP A 1 114 ? -7.753 -9.940 -5.596 1.00 50.12 114 ASP A C 1
ATOM 826 O O . ASP A 1 114 ? -8.738 -10.481 -5.086 1.00 50.12 114 ASP A O 1
ATOM 830 N N . SER A 1 115 ? -7.455 -8.668 -5.312 1.00 43.25 115 SER A N 1
ATOM 831 C CA . SER A 1 115 ? -8.287 -7.830 -4.437 1.00 43.25 115 SER A CA 1
ATOM 832 C C . SER A 1 115 ? -9.621 -7.408 -5.073 1.00 43.25 115 SER A C 1
ATOM 834 O O . SER A 1 115 ? -10.548 -7.085 -4.333 1.00 43.25 115 SER A O 1
ATOM 836 N N . GLY A 1 116 ? -9.798 -7.586 -6.392 1.00 38.22 116 GLY A N 1
ATOM 837 C CA . GLY A 1 116 ? -11.105 -7.496 -7.065 1.00 38.22 116 GLY A CA 1
ATOM 838 C C . GLY A 1 116 ? -12.108 -8.589 -6.651 1.00 38.22 116 GLY A C 1
ATOM 839 O O . GLY A 1 116 ? -13.288 -8.522 -6.989 1.00 38.22 116 GLY A O 1
ATOM 840 N N . LYS A 1 117 ? -11.666 -9.594 -5.879 1.00 34.81 117 LYS A N 1
ATOM 841 C CA . LYS A 1 117 ? -12.528 -10.536 -5.145 1.00 34.81 117 LYS A CA 1
ATOM 842 C C . LYS A 1 117 ? -12.116 -10.667 -3.682 1.00 34.81 117 LYS A C 1
ATOM 844 O O . LYS A 1 117 ? -12.268 -11.734 -3.091 1.00 34.81 117 LYS A O 1
ATOM 849 N N . LYS A 1 118 ? -11.687 -9.588 -3.027 1.00 32.06 118 LYS A N 1
ATOM 850 C CA . LYS A 1 118 ? -11.910 -9.534 -1.583 1.00 32.06 118 LYS A CA 1
ATOM 851 C C . LYS A 1 118 ? -13.346 -9.064 -1.389 1.00 32.06 118 LYS A C 1
ATOM 853 O O . LYS A 1 118 ? -13.610 -7.874 -1.258 1.00 32.06 118 LYS A O 1
ATOM 858 N N . LYS A 1 119 ? -14.277 -10.039 -1.334 1.00 34.00 119 LYS A N 1
ATOM 859 C CA . LYS A 1 119 ? -15.410 -9.935 -0.401 1.00 34.00 119 LYS A CA 1
ATOM 860 C C . LYS A 1 119 ? -14.819 -9.273 0.826 1.00 34.00 119 LYS A C 1
ATOM 862 O O . LYS A 1 119 ? -13.833 -9.802 1.347 1.00 34.00 119 LYS A O 1
ATOM 867 N N . THR A 1 120 ? -15.348 -8.111 1.189 1.00 30.14 120 THR A N 1
ATOM 868 C CA . THR A 1 120 ? -15.155 -7.511 2.499 1.00 30.14 120 THR A CA 1
ATOM 869 C C . THR A 1 120 ? -14.939 -8.652 3.480 1.00 30.14 120 THR A C 1
ATOM 871 O O . THR A 1 120 ? -15.842 -9.453 3.725 1.00 30.14 120 THR A O 1
ATOM 874 N N . SER A 1 121 ? -13.699 -8.830 3.948 1.00 30.17 121 SER A N 1
ATOM 875 C CA . SER A 1 121 ? -13.466 -9.665 5.113 1.00 30.17 121 SER A CA 1
ATOM 876 C C . SER A 1 121 ? -14.069 -8.855 6.245 1.00 30.17 121 SER A C 1
ATOM 878 O O . SER A 1 121 ? -13.372 -8.136 6.951 1.00 30.17 121 SER A O 1
ATOM 880 N N . SER A 1 122 ? -15.402 -8.917 6.329 1.00 36.25 122 SER A N 1
ATOM 881 C CA . SER A 1 122 ? -16.126 -8.966 7.575 1.00 36.25 122 SER A CA 1
ATOM 882 C C . SER A 1 122 ? -15.248 -9.816 8.472 1.00 36.25 122 SER A C 1
ATOM 884 O O . SER A 1 122 ? -15.010 -10.996 8.194 1.00 36.25 122 SER A O 1
ATOM 886 N N . ALA A 1 123 ? -14.631 -9.155 9.451 1.00 31.98 123 ALA A N 1
ATOM 887 C CA . ALA A 1 123 ? -14.117 -9.847 10.608 1.00 31.98 123 ALA A CA 1
ATOM 888 C C . ALA A 1 123 ? -15.207 -10.844 10.989 1.00 31.98 123 ALA A C 1
ATOM 890 O O . ALA A 1 123 ? -16.365 -10.446 11.133 1.00 31.98 123 ALA A O 1
ATOM 891 N N . SER A 1 124 ? -14.843 -12.128 10.990 1.00 28.88 124 SER A N 1
ATOM 892 C CA . SER A 1 124 ? -15.747 -13.220 11.313 1.00 28.88 124 SER A CA 1
ATOM 893 C C . SER A 1 124 ? -16.597 -12.786 12.505 1.00 28.88 124 SER A C 1
ATOM 895 O O . SER A 1 124 ? -16.012 -12.481 13.550 1.00 28.88 124 SER A O 1
ATOM 897 N N . PRO A 1 125 ? -17.932 -12.690 12.374 1.00 34.09 125 PRO A N 1
ATOM 898 C CA . PRO A 1 125 ? -18.750 -12.439 13.535 1.00 34.09 125 PRO A CA 1
ATOM 899 C C . PRO A 1 125 ? -18.513 -13.636 14.449 1.00 34.09 125 PRO A C 1
ATOM 901 O O . PRO A 1 125 ? -18.731 -14.788 14.071 1.00 34.09 125 PRO A O 1
ATOM 904 N N . SER A 1 126 ? -18.001 -13.365 15.645 1.00 32.44 126 SER A N 1
ATOM 905 C CA . SER A 1 126 ? -18.274 -14.259 16.758 1.00 32.44 126 SER A CA 1
ATOM 906 C C . SER A 1 126 ? -19.798 -14.420 16.797 1.00 32.44 126 SER A C 1
ATOM 908 O O . SER A 1 126 ? -20.494 -13.400 16.707 1.00 32.44 126 SER A O 1
ATOM 910 N N . PRO A 1 127 ? -20.346 -15.645 16.832 1.00 34.53 127 PRO A N 1
ATOM 911 C CA . PRO A 1 127 ? -21.780 -15.843 16.789 1.00 34.53 127 PRO A CA 1
ATOM 912 C C . PRO A 1 127 ? -22.344 -15.419 18.143 1.00 34.53 127 PRO A C 1
ATOM 914 O O . PRO A 1 127 ? -22.497 -16.219 19.057 1.00 34.53 127 PRO A O 1
ATOM 917 N N . SER A 1 128 ? -22.642 -14.133 18.279 1.00 35.44 128 SER A N 1
ATOM 918 C CA . SER A 1 128 ? -23.644 -13.665 19.220 1.00 35.44 128 SER A CA 1
ATOM 919 C C . SER A 1 128 ? -24.784 -13.136 18.375 1.00 35.44 128 SER A C 1
ATOM 921 O O . SER A 1 128 ? -24.819 -11.973 17.978 1.00 35.44 128 SER A O 1
ATOM 923 N N . ALA A 1 129 ? -25.663 -14.063 18.001 1.00 39.16 129 ALA A N 1
ATOM 924 C CA . ALA A 1 129 ? -26.957 -13.746 17.440 1.00 39.16 129 ALA A CA 1
ATOM 925 C C . ALA A 1 129 ? -27.715 -12.889 18.464 1.00 39.16 129 ALA A C 1
ATOM 927 O O . ALA A 1 129 ? -28.267 -13.397 19.435 1.00 39.16 129 ALA A O 1
ATOM 928 N N . ALA A 1 130 ? -27.708 -11.579 18.253 1.00 38.94 130 ALA A N 1
ATOM 929 C CA . ALA A 1 130 ? -28.647 -10.654 18.857 1.00 38.94 130 ALA A CA 1
ATOM 930 C C . ALA A 1 130 ? -29.265 -9.853 17.712 1.00 38.94 130 ALA A C 1
ATOM 932 O O . ALA A 1 130 ? -28.549 -9.370 16.832 1.00 38.94 130 ALA A O 1
ATOM 933 N N . ALA A 1 131 ? -30.597 -9.806 17.689 1.00 42.75 131 ALA A N 1
ATOM 934 C CA . ALA A 1 131 ? -31.395 -9.152 16.662 1.00 42.75 131 ALA A CA 1
ATOM 935 C C . ALA A 1 131 ? -30.821 -7.767 16.330 1.00 42.75 131 ALA A C 1
ATOM 937 O O . ALA A 1 131 ? -30.735 -6.895 17.192 1.00 42.75 131 ALA A O 1
ATOM 938 N N . THR A 1 132 ? -30.372 -7.586 15.089 1.00 60.84 132 THR A N 1
ATOM 939 C CA . THR A 1 132 ? -29.887 -6.289 14.619 1.00 60.84 132 THR A CA 1
ATOM 940 C C . THR A 1 132 ? -31.107 -5.416 14.375 1.00 60.84 132 THR A C 1
ATOM 942 O O . THR A 1 132 ? -31.847 -5.652 13.422 1.00 60.84 132 THR A O 1
ATOM 945 N N . VAL A 1 133 ? -31.340 -4.441 15.256 1.00 82.38 133 VAL A N 1
ATOM 946 C CA . VAL A 1 133 ? -32.311 -3.377 14.981 1.00 82.38 133 VAL A CA 1
ATOM 947 C C . VAL A 1 133 ? -31.835 -2.650 13.716 1.00 82.38 133 VAL A C 1
ATOM 949 O O . VAL A 1 133 ? -30.649 -2.310 13.638 1.00 82.38 133 VAL A O 1
ATOM 952 N N . PRO A 1 134 ? -32.688 -2.445 12.695 1.00 86.62 134 PRO A N 1
ATOM 953 C CA . PRO A 1 134 ? -32.289 -1.738 11.485 1.00 86.62 134 PRO A CA 1
ATOM 954 C C . PRO A 1 134 ? -31.742 -0.349 11.818 1.00 86.62 134 PRO A C 1
ATOM 956 O O . PRO A 1 134 ? -32.341 0.381 12.602 1.00 86.62 134 PRO A O 1
ATOM 959 N N . ALA A 1 135 ? -30.629 0.051 11.194 1.00 87.06 135 ALA A N 1
ATOM 960 C CA . ALA A 1 135 ? -30.016 1.358 11.457 1.00 87.06 135 ALA A CA 1
ATOM 961 C C . ALA A 1 135 ? -31.021 2.513 11.283 1.00 87.06 135 ALA A C 1
ATOM 963 O O . ALA A 1 135 ? -31.037 3.441 12.088 1.00 87.06 135 ALA A O 1
ATOM 964 N N . SER A 1 136 ? -31.929 2.404 10.310 1.00 87.69 136 SER A N 1
ATOM 965 C CA . SER A 1 136 ? -32.979 3.390 10.028 1.00 87.69 136 SER A CA 1
ATOM 966 C C . SER A 1 136 ? -33.934 3.647 11.198 1.00 87.69 136 SER A C 1
ATOM 968 O O . SER A 1 136 ? -34.539 4.716 11.262 1.00 87.69 136 SER A O 1
ATOM 970 N N . GLU A 1 137 ? -34.063 2.697 12.125 1.00 90.75 137 GLU A N 1
ATOM 971 C CA . GLU A 1 137 ? -34.896 2.805 13.331 1.00 90.75 137 GLU A CA 1
ATOM 972 C C . GLU A 1 137 ? -34.115 3.350 14.539 1.00 90.75 137 GLU A C 1
ATOM 974 O O . GLU A 1 137 ? -34.705 3.723 15.551 1.00 90.75 137 GLU A O 1
ATOM 979 N N . VAL A 1 138 ? -32.788 3.455 14.435 1.00 94.19 138 VAL A N 1
ATOM 980 C CA . VAL A 1 138 ? -31.920 3.910 15.523 1.00 94.19 138 VAL A CA 1
ATOM 981 C C . VAL A 1 138 ? -31.663 5.410 15.396 1.00 94.19 138 VAL A C 1
ATOM 983 O O . VAL A 1 138 ? -30.965 5.864 14.488 1.00 94.19 138 VAL A O 1
ATOM 986 N N . ALA A 1 139 ? -32.203 6.185 16.337 1.00 94.81 139 ALA A N 1
ATOM 987 C CA . ALA A 1 139 ? -31.874 7.596 16.519 1.00 94.81 139 ALA A CA 1
ATOM 988 C C . ALA A 1 139 ? -30.804 7.751 17.608 1.00 94.81 139 ALA A C 1
ATOM 990 O O . ALA A 1 139 ? -30.962 7.229 18.714 1.00 94.81 139 ALA A O 1
ATOM 991 N N . VAL A 1 140 ? -29.724 8.473 17.297 1.00 96.94 140 VAL A N 1
ATOM 992 C CA . VAL A 1 140 ? -28.618 8.716 18.235 1.00 96.94 140 VAL A CA 1
ATOM 993 C C . VAL A 1 140 ? -28.530 10.205 18.559 1.00 96.94 140 VAL A C 1
ATOM 995 O O . VAL A 1 140 ? -28.490 11.039 17.657 1.00 96.94 140 VAL A O 1
ATOM 998 N N . GLN A 1 141 ? -28.454 10.545 19.842 1.00 97.50 141 GLN A N 1
ATOM 999 C CA . GLN A 1 141 ? -28.083 11.886 20.290 1.00 97.50 141 GLN A CA 1
ATOM 1000 C C . GLN A 1 141 ? -26.561 11.959 20.379 1.00 97.50 141 GLN A C 1
ATOM 1002 O O . GLN A 1 141 ? -25.950 11.329 21.242 1.00 97.50 141 GLN A O 1
ATOM 1007 N N . VAL A 1 142 ? -25.937 12.684 19.455 1.00 97.50 142 VAL A N 1
ATOM 1008 C CA . VAL A 1 142 ? -24.480 12.796 19.364 1.00 97.50 142 VAL A CA 1
ATOM 1009 C C . VAL A 1 142 ? -24.014 14.051 20.090 1.00 97.50 142 VAL A C 1
ATOM 1011 O O . VAL A 1 142 ? -24.278 15.170 19.657 1.00 97.50 142 VAL A O 1
ATOM 1014 N N . GLU A 1 143 ? -23.275 13.875 21.176 1.00 96.94 143 GLU A N 1
ATOM 1015 C CA . GLU A 1 143 ? -22.789 14.948 22.032 1.00 96.94 143 GLU A CA 1
ATOM 1016 C C . GLU A 1 143 ? -21.277 15.123 21.932 1.00 96.94 143 GLU A C 1
ATOM 1018 O O . GLU A 1 143 ? -20.492 14.172 21.985 1.00 96.94 143 GLU A O 1
ATOM 1023 N N . ASN A 1 144 ? -20.851 16.376 21.810 1.00 93.06 144 ASN A N 1
ATOM 1024 C CA . ASN A 1 144 ? -19.444 16.734 21.818 1.00 93.06 144 ASN A CA 1
ATOM 1025 C C . ASN A 1 144 ? -18.946 16.943 23.254 1.00 93.06 144 ASN A C 1
ATOM 1027 O O . ASN A 1 144 ? -19.276 17.952 23.873 1.00 93.06 144 ASN A O 1
ATOM 1031 N N . GLY A 1 145 ? -18.136 16.015 23.763 1.00 93.12 145 GLY A N 1
ATOM 1032 C CA . GLY A 1 145 ? -17.410 16.147 25.031 1.00 93.12 145 GLY A CA 1
ATOM 1033 C C . GLY A 1 145 ? -15.958 16.608 24.862 1.00 93.12 145 GLY A C 1
ATOM 1034 O O . GLY A 1 145 ? -15.169 16.479 25.796 1.00 93.12 145 GLY A O 1
ATOM 1035 N N . THR A 1 146 ? -15.575 17.117 23.687 1.00 89.31 146 THR A N 1
ATOM 1036 C CA . THR A 1 146 ? -14.207 17.570 23.376 1.00 89.31 146 THR A CA 1
ATOM 1037 C C . THR A 1 146 ? -14.111 19.097 23.300 1.00 89.31 146 THR A C 1
ATOM 1039 O O . THR A 1 146 ? -15.118 19.800 23.293 1.00 89.31 146 THR A O 1
ATOM 1042 N N . THR A 1 147 ? -12.891 19.634 23.192 1.00 83.50 147 THR A N 1
ATOM 1043 C CA . THR A 1 147 ? -12.658 21.053 22.849 1.00 83.50 147 THR A CA 1
ATOM 1044 C C . THR A 1 147 ? -12.781 21.343 21.351 1.00 83.50 147 THR A C 1
ATOM 1046 O O . THR A 1 147 ? -12.735 22.502 20.941 1.00 83.50 147 THR A O 1
ATOM 1049 N N . THR A 1 148 ? -12.915 20.317 20.509 1.00 79.44 148 THR A N 1
ATOM 1050 C CA . THR A 1 148 ? -12.949 20.462 19.053 1.00 79.44 148 THR A CA 1
ATOM 1051 C C . THR A 1 148 ? -14.347 20.861 18.595 1.00 79.44 148 THR A C 1
ATOM 1053 O O . THR A 1 148 ? -15.294 20.082 18.702 1.00 79.44 148 THR A O 1
ATOM 1056 N N . GLY A 1 149 ? -14.490 22.069 18.046 1.00 83.12 149 GLY A N 1
ATOM 1057 C CA . GLY A 1 149 ? -15.755 22.537 17.475 1.00 83.12 149 GLY A CA 1
ATOM 1058 C C . GLY A 1 149 ? -16.261 21.630 16.344 1.00 83.12 149 GLY A C 1
ATOM 1059 O O . GLY A 1 149 ? -15.480 21.132 15.537 1.00 83.12 149 GLY A O 1
ATOM 1060 N N . GLY A 1 150 ? -17.576 21.398 16.287 1.00 82.00 150 GLY A N 1
ATOM 1061 C CA . GLY A 1 150 ? -18.225 20.648 15.199 1.00 82.00 150 GLY A CA 1
ATOM 1062 C C . GLY A 1 150 ? -18.071 19.122 15.249 1.00 82.00 150 GLY A C 1
ATOM 1063 O O . GLY A 1 150 ? -18.567 18.430 14.358 1.00 82.00 150 GLY A O 1
ATOM 1064 N N . ARG A 1 151 ? -17.433 18.566 16.288 1.00 90.00 151 ARG A N 1
ATOM 1065 C CA . ARG A 1 151 ? -17.169 17.122 16.395 1.00 90.00 151 ARG A CA 1
ATOM 1066 C C . ARG A 1 151 ? -18.445 16.271 16.376 1.00 90.00 151 ARG A C 1
ATOM 1068 O O . ARG A 1 151 ? -18.497 15.281 15.650 1.00 90.00 151 ARG A O 1
ATOM 1075 N N . ALA A 1 152 ? -19.481 16.687 17.107 1.00 90.44 152 ALA A N 1
ATOM 1076 C CA . ALA A 1 152 ? -20.777 16.006 17.111 1.00 90.44 152 ALA A CA 1
ATOM 1077 C C . ALA A 1 152 ? -21.426 15.971 15.719 1.00 90.44 152 ALA A C 1
ATOM 1079 O O . ALA A 1 152 ? -21.923 14.931 15.294 1.00 90.44 152 ALA A O 1
ATOM 1080 N N . SER A 1 153 ? -21.362 17.074 14.971 1.00 88.75 153 SER A N 1
ATOM 1081 C CA . SER A 1 153 ? -21.933 17.166 13.624 1.00 88.75 153 SER A CA 1
ATOM 1082 C C . SER A 1 153 ? -21.249 16.224 12.637 1.00 88.75 153 SER A C 1
ATOM 1084 O O . SER A 1 153 ? -21.931 15.566 11.855 1.00 88.75 153 SER A O 1
ATOM 1086 N N . VAL A 1 154 ? -19.920 16.098 12.703 1.00 87.94 154 VAL A N 1
ATOM 1087 C CA . VAL A 1 154 ? -19.163 15.162 11.853 1.00 87.94 154 VAL A CA 1
ATOM 1088 C C . VAL A 1 154 ? -19.614 13.716 12.081 1.00 87.94 154 VAL A C 1
ATOM 1090 O O . VAL A 1 154 ? -19.837 12.978 11.122 1.00 87.94 154 VAL A O 1
ATOM 1093 N N . ILE A 1 155 ? -19.780 13.307 13.341 1.00 94.44 155 ILE A N 1
ATOM 1094 C CA . ILE A 1 155 ? -20.188 11.936 13.669 1.00 94.44 155 ILE A CA 1
ATOM 1095 C C . ILE A 1 155 ? -21.671 11.694 13.364 1.00 94.44 155 ILE A C 1
ATOM 1097 O O . ILE A 1 155 ? -22.007 10.647 12.811 1.00 94.44 155 ILE A O 1
ATOM 1101 N N . ALA A 1 156 ? -22.552 12.660 13.633 1.00 88.81 156 ALA A N 1
ATOM 1102 C CA . ALA A 1 156 ? -23.965 12.558 13.271 1.00 88.81 156 ALA A CA 1
ATOM 1103 C C . ALA A 1 156 ? -24.157 12.395 11.754 1.00 88.81 156 ALA A C 1
ATOM 1105 O O . ALA A 1 156 ? -24.899 11.518 11.321 1.00 88.81 156 ALA A O 1
ATOM 1106 N N . GLN A 1 157 ? -23.423 13.154 10.932 1.00 82.00 157 GLN A N 1
ATOM 1107 C CA . GLN A 1 157 ? -23.461 12.999 9.471 1.00 82.00 157 GLN A CA 1
ATOM 1108 C C . GLN A 1 157 ? -22.939 11.636 9.005 1.00 82.00 157 GLN A C 1
ATOM 1110 O O . GLN A 1 157 ? -23.485 11.038 8.074 1.00 82.00 157 GLN A O 1
ATOM 1115 N N . ALA A 1 158 ? -21.916 11.101 9.674 1.00 85.94 158 ALA A N 1
ATOM 1116 C CA . ALA A 1 158 ? -21.426 9.757 9.390 1.00 85.94 158 ALA A CA 1
ATOM 1117 C C . ALA A 1 158 ? -22.472 8.678 9.713 1.00 85.94 158 ALA A C 1
ATOM 1119 O O . ALA A 1 158 ? -22.607 7.724 8.949 1.00 85.94 158 ALA A O 1
ATOM 1120 N N . LEU A 1 159 ? -23.231 8.831 10.803 1.00 87.19 159 LEU A N 1
ATOM 1121 C CA . LEU A 1 159 ? -24.342 7.937 11.142 1.00 87.19 159 LEU A CA 1
ATOM 1122 C C . LEU A 1 159 ? -25.473 8.037 10.109 1.00 87.19 159 LEU A C 1
ATOM 1124 O O . LEU A 1 159 ? -25.908 7.011 9.592 1.00 87.19 159 LEU A O 1
ATOM 1128 N N . LEU A 1 160 ? -25.885 9.245 9.720 1.00 83.38 160 LEU A N 1
ATOM 1129 C CA . LEU A 1 160 ? -26.900 9.443 8.675 1.00 83.38 160 LEU A CA 1
ATOM 1130 C C . LEU A 1 160 ? -26.479 8.812 7.338 1.00 83.38 160 LEU A C 1
ATOM 1132 O O . LEU A 1 160 ? -27.261 8.103 6.710 1.00 83.38 160 LEU A O 1
ATOM 1136 N N . THR A 1 161 ? -25.212 8.971 6.942 1.00 80.81 161 THR A N 1
ATOM 1137 C CA . THR A 1 161 ? -24.648 8.327 5.737 1.00 80.81 161 THR A CA 1
ATOM 1138 C C . THR A 1 161 ? -24.667 6.796 5.833 1.00 80.81 161 THR A C 1
ATOM 1140 O O . THR A 1 161 ? -24.802 6.108 4.824 1.00 80.81 161 THR A O 1
ATOM 1143 N N . LYS A 1 162 ? -24.564 6.244 7.049 1.00 84.00 162 LYS A N 1
ATOM 1144 C CA . LYS A 1 162 ? -24.686 4.803 7.331 1.00 84.00 162 LYS A CA 1
ATOM 1145 C C . LYS A 1 162 ? -26.140 4.327 7.456 1.00 84.00 162 LYS A C 1
ATOM 1147 O O . LYS A 1 162 ? -26.361 3.175 7.818 1.00 84.00 162 LYS A O 1
ATOM 1152 N N . GLY A 1 163 ? -27.112 5.184 7.141 1.00 82.12 163 GLY A N 1
ATOM 1153 C CA . GLY A 1 163 ? -28.533 4.848 7.120 1.00 82.12 163 GLY A CA 1
ATOM 1154 C C . GLY A 1 163 ? -29.213 4.910 8.484 1.00 82.12 163 GLY A C 1
ATOM 1155 O O . GLY A 1 163 ? -30.254 4.282 8.648 1.00 82.12 163 GLY A O 1
ATOM 1156 N N . PHE A 1 164 ? -28.636 5.624 9.459 1.00 92.56 164 PHE A N 1
ATOM 1157 C CA . PHE A 1 164 ? -29.295 5.851 10.747 1.00 92.56 164 PHE A CA 1
ATOM 1158 C C . PHE A 1 164 ? -30.510 6.772 10.609 1.00 92.56 164 PHE A C 1
ATOM 1160 O O . PHE A 1 164 ? -30.619 7.531 9.643 1.00 92.56 164 PHE A O 1
ATOM 1167 N N . SER A 1 165 ? -31.420 6.713 11.584 1.00 93.75 165 SER A N 1
ATOM 1168 C CA . SER A 1 165 ? -32.641 7.521 11.589 1.00 93.75 165 SER A CA 1
ATOM 1169 C C . SER A 1 165 ? -32.342 9.010 11.380 1.00 93.75 165 SER A C 1
ATOM 1171 O O . SER A 1 165 ? -31.434 9.568 12.006 1.00 93.75 165 SER A O 1
ATOM 1173 N N . SER A 1 166 ? -33.172 9.682 10.576 1.00 91.00 166 SER A N 1
ATOM 1174 C CA . SER A 1 166 ? -33.141 11.141 10.395 1.00 91.00 166 SER A CA 1
ATOM 1175 C C . SER A 1 166 ? -33.386 11.919 11.692 1.00 91.00 166 SER A C 1
ATOM 1177 O O . SER A 1 166 ? -33.104 13.111 11.746 1.00 91.00 166 SER A O 1
ATOM 1179 N N . ASN A 1 167 ? -33.872 11.248 12.742 1.00 90.50 167 ASN A N 1
ATOM 1180 C CA . ASN A 1 167 ? -34.036 11.800 14.088 1.00 90.50 167 ASN A CA 1
ATOM 1181 C C . ASN A 1 167 ? -32.722 11.837 14.895 1.00 90.50 167 ASN A C 1
ATOM 1183 O O . ASN A 1 167 ? -32.744 12.163 16.079 1.00 90.50 167 ASN A O 1
ATOM 1187 N N . THR A 1 168 ? -31.583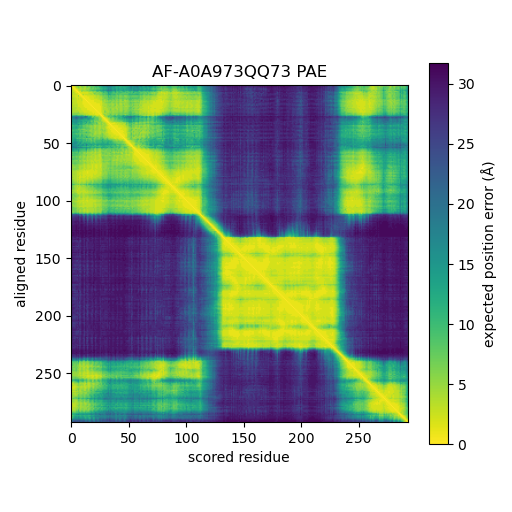 11.477 14.295 1.00 91.38 168 THR A N 1
ATOM 1188 C CA . THR A 1 168 ? -30.254 11.645 14.901 1.00 91.38 168 THR A CA 1
ATOM 1189 C C . THR A 1 168 ? -29.973 13.131 15.123 1.00 91.38 168 THR A C 1
ATOM 1191 O O . THR A 1 168 ? -30.030 13.928 14.186 1.00 91.38 168 THR A O 1
ATOM 1194 N N . THR A 1 169 ? -29.653 13.513 16.358 1.00 91.94 169 THR A N 1
ATOM 1195 C CA . THR A 1 169 ? -29.449 14.912 16.762 1.00 91.94 169 THR A CA 1
ATOM 1196 C C . THR A 1 169 ? -28.014 15.168 17.206 1.00 91.94 169 THR A C 1
ATOM 1198 O O . THR A 1 169 ? -27.241 14.246 17.466 1.00 91.94 169 THR A O 1
ATOM 1201 N N . THR A 1 170 ? -27.642 16.446 17.287 1.00 93.38 170 THR A N 1
ATOM 1202 C CA . THR A 1 170 ? -26.324 16.887 17.756 1.00 93.38 170 THR A CA 1
ATOM 1203 C C . THR A 1 170 ? -26.453 17.813 18.956 1.00 93.38 170 THR A C 1
ATOM 1205 O O . THR A 1 170 ? -27.326 18.679 18.961 1.00 93.38 170 THR A O 1
ATOM 1208 N N . GLY A 1 171 ? -25.533 17.705 19.910 1.00 91.00 171 GLY A N 1
ATOM 1209 C CA . GLY A 1 171 ? -25.431 18.590 21.067 1.00 91.00 171 GLY A CA 1
ATOM 1210 C C . GLY A 1 171 ? -23.998 18.722 21.584 1.00 91.00 171 GLY A C 1
ATOM 1211 O O . GLY A 1 171 ? -23.059 18.135 21.042 1.00 91.00 171 GLY A O 1
ATOM 1212 N N . ASN A 1 172 ? -23.829 19.497 22.653 1.00 92.38 172 ASN A N 1
ATOM 1213 C CA . ASN A 1 172 ? -22.596 19.526 23.439 1.00 92.38 172 ASN A CA 1
ATOM 1214 C C . ASN A 1 172 ? -22.853 18.814 24.764 1.00 92.38 172 ASN A C 1
ATOM 1216 O O . ASN A 1 172 ? -23.905 19.018 25.370 1.00 92.38 172 ASN A O 1
ATOM 1220 N N . ALA A 1 173 ? -21.893 18.004 25.204 1.00 91.88 173 ALA A N 1
ATOM 1221 C CA . ALA A 1 173 ? -21.979 17.356 26.502 1.00 91.88 173 ALA A CA 1
ATOM 1222 C C . ALA A 1 173 ? -21.859 18.413 27.621 1.00 91.88 173 ALA A C 1
ATOM 1224 O O . ALA A 1 173 ? -21.162 19.417 27.445 1.00 91.88 173 ALA A O 1
ATOM 1225 N N . PRO A 1 174 ? -22.488 18.200 28.792 1.00 86.44 174 PRO A N 1
ATOM 1226 C CA . PRO A 1 174 ? -22.452 19.156 29.904 1.00 86.44 174 PRO A CA 1
ATOM 1227 C C . PRO A 1 174 ? -21.056 19.324 30.524 1.00 86.44 174 PRO A C 1
ATOM 1229 O O . PRO A 1 174 ? -20.794 20.320 31.194 1.00 86.44 174 PRO A O 1
ATOM 1232 N N . ALA A 1 175 ? -20.158 18.360 30.307 1.00 88.88 175 ALA A N 1
ATOM 1233 C CA . ALA A 1 175 ? -18.767 18.401 30.735 1.00 88.88 175 ALA A CA 1
ATOM 1234 C C . ALA A 1 175 ? -17.861 17.740 29.688 1.00 88.88 175 ALA A C 1
ATOM 1236 O O . ALA A 1 175 ? -18.307 16.919 28.883 1.00 88.88 175 ALA A O 1
ATOM 1237 N N . GLN A 1 176 ? -16.572 18.080 29.723 1.00 88.12 176 GLN A N 1
ATOM 1238 C CA . GLN A 1 176 ? -15.576 17.424 28.883 1.00 88.12 176 GLN A CA 1
ATOM 1239 C C . GLN A 1 176 ? -15.415 15.959 29.293 1.00 88.12 176 GLN A C 1
ATOM 1241 O O . GLN A 1 176 ? -15.353 15.645 30.482 1.00 88.12 176 GLN A O 1
ATOM 1246 N N . SER A 1 177 ? -15.300 15.072 28.309 1.00 90.44 177 SER A N 1
ATOM 1247 C CA . SER A 1 177 ? -15.055 13.653 28.539 1.00 90.44 177 SER A CA 1
ATOM 1248 C C . SER A 1 177 ? -13.694 13.253 27.986 1.00 90.44 177 SER A C 1
ATOM 1250 O O . SER A 1 177 ? -13.347 13.581 26.852 1.00 90.44 177 SER A O 1
ATOM 1252 N N . SER A 1 178 ? -12.924 12.497 28.765 1.00 89.12 178 SER A N 1
ATOM 1253 C CA . SER A 1 178 ? -11.691 11.874 28.277 1.00 89.12 178 SER A CA 1
ATOM 1254 C C . SER A 1 178 ? -11.951 10.603 27.469 1.00 89.12 178 SER A C 1
ATOM 1256 O O . SER A 1 178 ? -11.091 10.183 26.699 1.00 89.12 178 SER A O 1
ATOM 1258 N N . ARG A 1 179 ? -13.136 9.997 27.620 1.00 92.75 179 ARG A N 1
ATOM 1259 C CA . ARG A 1 179 ? -13.498 8.718 27.005 1.00 92.75 179 ARG A CA 1
ATOM 1260 C C . ARG A 1 179 ? -14.797 8.822 26.218 1.00 92.75 179 ARG A C 1
ATOM 1262 O O . ARG A 1 179 ? -15.791 9.344 26.719 1.00 92.75 179 ARG A O 1
ATOM 1269 N N . THR A 1 180 ? -14.801 8.281 25.009 1.00 96.50 180 THR A N 1
ATOM 1270 C CA . THR A 1 180 ? -16.005 8.176 24.184 1.00 96.50 180 THR A CA 1
ATOM 1271 C C . THR A 1 180 ? -16.922 7.108 24.770 1.00 96.50 180 THR A C 1
ATOM 1273 O O . THR A 1 180 ? -16.460 6.008 25.060 1.00 96.50 180 THR A O 1
ATOM 1276 N N . THR A 1 181 ? -18.210 7.379 24.949 1.00 96.50 181 THR A N 1
ATOM 1277 C CA . THR A 1 181 ? -19.166 6.420 25.531 1.00 96.50 181 THR A CA 1
ATOM 1278 C C . THR A 1 181 ? -20.512 6.472 24.818 1.00 96.50 181 THR A C 1
ATOM 1280 O O . THR A 1 181 ? -20.928 7.518 24.331 1.00 96.50 181 THR A O 1
ATOM 1283 N N . ILE A 1 182 ? -21.205 5.334 24.763 1.00 97.44 182 ILE A N 1
ATOM 1284 C CA . ILE A 1 182 ? -22.609 5.244 24.358 1.00 97.44 182 ILE A CA 1
ATOM 1285 C C . ILE A 1 182 ? -23.424 4.871 25.592 1.00 97.44 182 ILE A C 1
ATOM 1287 O O . ILE A 1 182 ? -23.310 3.758 26.106 1.00 97.44 182 ILE A O 1
ATOM 1291 N N . THR A 1 183 ? -24.262 5.790 26.052 1.00 96.94 183 THR A N 1
ATOM 1292 C CA . THR A 1 183 ? -25.252 5.522 27.094 1.00 96.94 183 THR A CA 1
ATOM 1293 C C . THR A 1 183 ? -26.578 5.149 26.444 1.00 96.94 183 THR A C 1
ATOM 1295 O O . THR A 1 183 ? -27.004 5.819 25.508 1.00 96.94 183 THR A O 1
ATOM 1298 N N . TYR A 1 184 ? -27.236 4.092 26.915 1.00 96.81 184 TYR A N 1
ATOM 1299 C CA . TYR A 1 184 ? -28.518 3.643 26.364 1.00 96.81 184 TYR A CA 1
ATOM 1300 C C . TYR A 1 184 ? -29.555 3.357 27.446 1.00 96.81 184 TYR A C 1
ATOM 1302 O O . TYR A 1 184 ? -29.205 2.915 28.541 1.00 96.81 184 TYR A O 1
ATOM 1310 N N . GLY A 1 185 ? -30.828 3.593 27.139 1.00 94.88 185 GLY A N 1
ATOM 1311 C CA . GLY A 1 185 ? -31.928 3.336 28.064 1.00 94.88 185 GLY A CA 1
ATOM 1312 C C . GLY A 1 185 ? -32.276 1.856 28.244 1.00 94.88 185 GLY A C 1
ATOM 1313 O O . GLY A 1 185 ? -31.837 0.997 27.469 1.00 94.88 185 GLY A O 1
ATOM 1314 N N . PRO A 1 186 ? -33.099 1.519 29.255 1.00 92.56 186 PRO A N 1
ATOM 1315 C CA . PRO A 1 186 ? -33.607 0.163 29.431 1.00 92.56 186 PRO A CA 1
ATOM 1316 C C . PRO A 1 186 ? -34.300 -0.356 28.164 1.00 92.56 186 PRO A C 1
ATOM 1318 O O . PRO A 1 186 ? -35.128 0.329 27.575 1.00 92.56 186 PRO A O 1
ATOM 1321 N N . GLY A 1 187 ? -33.940 -1.569 27.738 1.00 89.69 187 GLY A N 1
ATOM 1322 C CA . GLY A 1 187 ? -34.471 -2.195 26.521 1.00 89.69 187 GLY A CA 1
ATOM 1323 C C . GLY A 1 187 ? -33.750 -1.822 25.219 1.00 89.69 187 GLY A C 1
ATOM 1324 O O . GLY A 1 187 ? -33.906 -2.550 24.250 1.00 89.69 187 GLY A O 1
ATOM 1325 N N . GLN A 1 188 ? -32.895 -0.791 25.202 1.00 93.19 188 GLN A N 1
ATOM 1326 C CA . GLN A 1 188 ? -32.286 -0.260 23.965 1.00 93.19 188 GLN A CA 1
ATOM 1327 C C . GLN A 1 188 ? -30.859 -0.755 23.689 1.00 93.19 188 GLN A C 1
ATOM 1329 O O . GLN A 1 188 ? -30.032 -0.098 23.046 1.00 93.19 188 GLN A O 1
ATOM 1334 N N . LYS A 1 189 ? -30.518 -1.918 24.245 1.00 91.19 189 LYS A N 1
ATOM 1335 C CA . LYS A 1 189 ? -29.167 -2.476 24.134 1.00 91.19 189 LYS A CA 1
ATOM 1336 C C . LYS A 1 189 ? -28.817 -2.829 22.686 1.00 91.19 189 LYS A C 1
ATOM 1338 O O . LYS A 1 189 ? -27.663 -2.672 22.293 1.00 91.19 189 LYS A O 1
ATOM 1343 N N . ALA A 1 190 ? -29.786 -3.303 21.906 1.00 88.44 190 ALA A N 1
ATOM 1344 C CA . ALA A 1 190 ? -29.567 -3.724 20.524 1.00 88.44 190 ALA A CA 1
ATOM 1345 C C . ALA A 1 190 ? -29.309 -2.519 19.597 1.00 88.44 190 ALA A C 1
ATOM 1347 O O . ALA A 1 190 ? -28.433 -2.558 18.731 1.00 88.44 190 ALA A O 1
ATOM 1348 N N . GLU A 1 191 ? -29.994 -1.409 19.838 1.00 91.56 191 GLU A N 1
ATOM 1349 C CA . GLU A 1 191 ? -29.836 -0.119 19.170 1.00 91.56 191 GLU A CA 1
ATOM 1350 C C . GLU A 1 191 ? -28.462 0.477 19.481 1.00 91.56 191 GLU A C 1
ATOM 1352 O O . GLU A 1 191 ? -27.728 0.883 18.578 1.00 91.56 191 GLU A O 1
ATOM 1357 N N . ALA A 1 192 ? -28.060 0.436 20.754 1.00 93.12 192 ALA A N 1
ATOM 1358 C CA . ALA A 1 192 ? -26.734 0.860 21.188 1.00 93.12 192 ALA A CA 1
ATOM 1359 C C . ALA A 1 192 ? -25.618 0.012 20.560 1.00 93.12 192 ALA A C 1
ATOM 1361 O O . ALA A 1 192 ? -24.601 0.549 20.124 1.00 93.12 192 ALA A O 1
ATOM 1362 N N . GLN A 1 193 ? -25.807 -1.308 20.465 1.00 92.00 193 GLN A N 1
ATOM 1363 C CA . GLN A 1 193 ? -24.873 -2.217 19.790 1.00 92.00 193 GLN A CA 1
ATOM 1364 C C . GLN A 1 193 ? -24.795 -1.957 18.285 1.00 92.00 193 GLN A C 1
ATOM 1366 O O . GLN A 1 193 ? -23.705 -2.034 17.713 1.00 92.00 193 GLN A O 1
ATOM 1371 N N . THR A 1 194 ? -25.917 -1.602 17.659 1.00 89.94 194 THR A N 1
ATOM 1372 C CA . THR A 1 194 ? -25.976 -1.212 16.245 1.00 89.94 194 THR A CA 1
ATOM 1373 C C . THR A 1 194 ? -25.179 0.073 16.010 1.00 89.94 194 THR A C 1
ATOM 1375 O O . THR A 1 194 ? -24.301 0.100 15.145 1.00 89.94 194 THR A O 1
ATOM 1378 N N . ALA A 1 195 ? -25.390 1.105 16.836 1.00 92.69 195 ALA A N 1
ATOM 1379 C CA . ALA A 1 195 ? -24.622 2.352 16.790 1.00 92.69 195 ALA A CA 1
ATOM 1380 C C . ALA A 1 195 ? -23.123 2.123 17.046 1.00 92.69 195 ALA A C 1
ATOM 1382 O O . ALA A 1 195 ? -22.274 2.612 16.299 1.00 92.69 195 ALA A O 1
ATOM 1383 N N . ALA A 1 196 ? -22.782 1.327 18.058 1.00 91.19 196 ALA A N 1
ATOM 1384 C CA . ALA A 1 196 ? -21.398 1.023 18.395 1.00 91.19 196 ALA A CA 1
ATOM 1385 C C . ALA A 1 196 ? -20.678 0.273 17.270 1.00 91.19 196 ALA A C 1
ATOM 1387 O O . ALA A 1 196 ? -19.580 0.659 16.872 1.00 91.19 196 A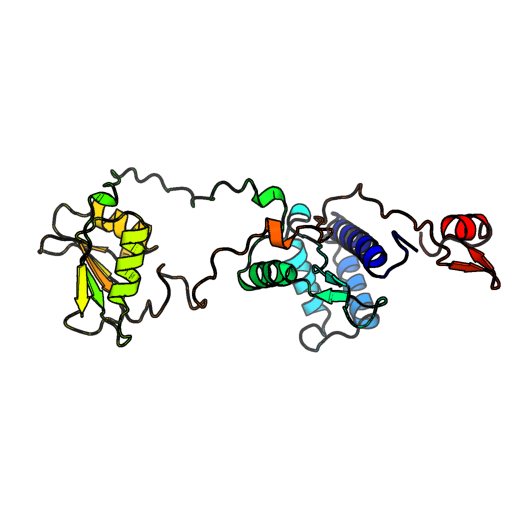LA A O 1
ATOM 1388 N N . SER A 1 197 ? -21.329 -0.747 16.704 1.00 87.75 197 SER A N 1
ATOM 1389 C CA . SER A 1 197 ? -20.791 -1.528 15.585 1.00 87.75 197 SER A CA 1
ATOM 1390 C C . SER A 1 197 ? -20.589 -0.660 14.347 1.00 87.75 197 SER A C 1
ATOM 1392 O O . SER A 1 197 ? -19.554 -0.758 13.689 1.00 87.75 197 SER A O 1
ATOM 1394 N N . ALA A 1 198 ? -21.527 0.249 14.063 1.00 87.88 198 ALA A N 1
ATOM 1395 C CA . ALA A 1 198 ? -21.388 1.200 12.968 1.00 87.88 198 ALA A CA 1
ATOM 1396 C C . ALA A 1 198 ? -20.199 2.150 13.166 1.00 87.88 198 ALA A C 1
ATOM 1398 O O . ALA A 1 198 ? -19.570 2.544 12.186 1.00 87.88 198 ALA A O 1
ATOM 1399 N N . LEU A 1 199 ? -19.870 2.519 14.402 1.00 90.56 199 LEU A N 1
ATOM 1400 C CA . LEU A 1 199 ? -18.791 3.459 14.715 1.00 90.56 199 LEU A CA 1
ATOM 1401 C C . LEU A 1 199 ? -17.457 2.785 15.061 1.00 90.56 199 LEU A C 1
ATOM 1403 O O . LEU A 1 199 ? -16.470 3.489 15.250 1.00 90.56 199 LEU A O 1
ATOM 1407 N N . GLY A 1 200 ? -17.394 1.453 15.126 1.00 89.00 200 GLY A N 1
ATOM 1408 C CA . GLY A 1 200 ? -16.193 0.723 15.548 1.00 89.00 200 GLY A CA 1
ATOM 1409 C C . GLY A 1 200 ? -15.909 0.809 17.053 1.00 89.00 200 GLY A C 1
ATOM 1410 O O . GLY A 1 200 ? -14.783 0.575 17.484 1.00 89.00 200 GLY A O 1
ATOM 1411 N N . LEU A 1 201 ? -16.912 1.156 17.862 1.00 88.38 201 LEU A N 1
ATOM 1412 C CA . LEU A 1 201 ? -16.796 1.213 19.317 1.00 88.38 201 LEU A CA 1
ATOM 1413 C C . LEU A 1 201 ? -16.923 -0.199 19.913 1.00 88.38 201 LEU A C 1
ATOM 1415 O O . LEU A 1 201 ? -17.898 -0.899 19.623 1.00 88.38 201 LEU A O 1
ATOM 1419 N N . PRO A 1 202 ? -15.985 -0.638 20.773 1.00 87.00 202 PRO A N 1
ATOM 1420 C CA . PRO A 1 202 ? -16.121 -1.916 21.454 1.00 87.00 202 PRO A CA 1
ATOM 1421 C C . PRO A 1 202 ? -17.249 -1.875 22.491 1.00 87.00 202 PRO A C 1
ATOM 1423 O O . PRO A 1 202 ? -17.579 -0.824 23.037 1.00 87.00 202 PRO A O 1
ATOM 1426 N N . ALA A 1 203 ? -17.798 -3.046 22.834 1.00 85.31 203 ALA A N 1
ATOM 1427 C CA . ALA A 1 203 ? -18.885 -3.174 23.812 1.00 85.31 203 ALA A CA 1
ATOM 1428 C C . ALA A 1 203 ? -18.552 -2.569 25.193 1.00 85.31 203 ALA A C 1
ATOM 1430 O O . ALA A 1 203 ? -19.454 -2.193 25.931 1.00 85.31 203 ALA A O 1
ATOM 1431 N N . SER A 1 204 ? -17.264 -2.423 25.523 1.00 89.19 204 SER A N 1
ATOM 1432 C CA . SER A 1 204 ? -16.785 -1.753 26.738 1.00 89.19 204 SER A CA 1
ATOM 1433 C C . SER A 1 204 ? -17.058 -0.242 26.781 1.00 89.19 204 SER A C 1
ATOM 1435 O O . SER A 1 204 ? -16.795 0.383 27.805 1.00 89.19 204 SER A O 1
ATOM 1437 N N . HIS A 1 205 ? -17.553 0.352 25.692 1.00 93.19 205 HIS A N 1
ATOM 1438 C CA . HIS A 1 205 ? -17.970 1.756 25.612 1.00 93.19 205 HIS A CA 1
ATOM 1439 C C . HIS A 1 205 ? -19.473 1.938 25.838 1.00 93.19 205 HIS A C 1
ATOM 1441 O O . HIS A 1 205 ? -19.937 3.075 25.878 1.00 93.19 205 HIS A O 1
ATOM 1447 N N . LEU A 1 206 ? -20.230 0.844 25.961 1.00 95.19 206 LEU A N 1
ATOM 1448 C CA . LEU A 1 206 ? -21.675 0.873 26.128 1.00 95.19 206 LEU A CA 1
ATOM 1449 C C . LEU A 1 206 ? -22.022 0.775 27.608 1.00 95.19 206 LEU A C 1
ATOM 1451 O O . LEU A 1 206 ? -21.668 -0.200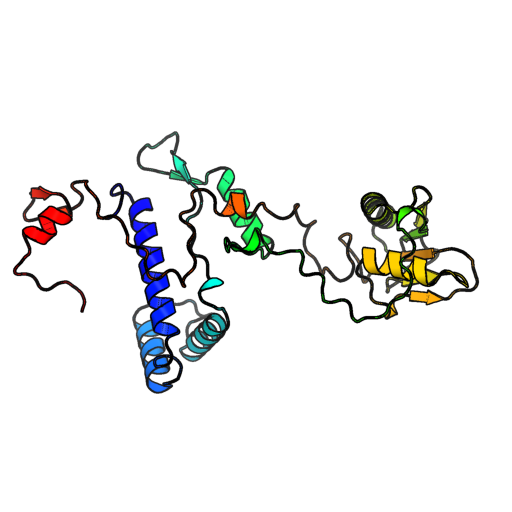 28.273 1.00 95.19 206 LEU A O 1
ATOM 1455 N N . THR A 1 207 ? -22.803 1.733 28.086 1.00 94.75 207 THR A N 1
ATOM 1456 C CA . THR A 1 207 ? -23.278 1.784 29.469 1.00 94.75 207 THR A CA 1
ATOM 1457 C C . THR A 1 207 ? -24.793 1.921 29.473 1.00 94.75 207 THR A C 1
ATOM 1459 O O . THR A 1 207 ? -25.343 2.774 28.784 1.00 94.75 207 THR A O 1
ATOM 1462 N N . GLN A 1 208 ? -25.491 1.089 30.243 1.00 95.25 208 GLN A N 1
ATOM 1463 C CA . GLN A 1 208 ? -26.930 1.268 30.419 1.00 95.25 208 GLN A CA 1
ATOM 1464 C C . GLN A 1 208 ? -27.181 2.409 31.412 1.00 95.25 208 GLN A C 1
ATOM 1466 O O . GLN A 1 208 ? -26.636 2.398 32.515 1.00 95.25 208 GLN A O 1
ATOM 1471 N N . GLY A 1 209 ? -27.992 3.386 31.017 1.00 92.50 209 GLY A N 1
ATOM 1472 C CA . GLY A 1 209 ? -28.475 4.470 31.866 1.00 92.50 209 GLY A CA 1
ATOM 1473 C C . GLY A 1 209 ? -29.941 4.288 32.261 1.00 92.50 209 GLY A C 1
ATOM 1474 O O . GLY A 1 209 ? -30.599 3.319 31.881 1.00 92.50 209 GLY A O 1
ATOM 1475 N N . SER A 1 210 ? -30.458 5.255 33.019 1.00 88.06 210 SER A N 1
ATOM 1476 C CA . SER A 1 210 ? -31.859 5.277 33.469 1.00 88.06 210 SER A CA 1
ATOM 1477 C C . SER A 1 210 ? -32.797 6.016 32.506 1.00 88.06 210 SER A C 1
ATOM 1479 O O . SER A 1 210 ? -34.008 5.832 32.575 1.00 88.06 210 SER A O 1
ATOM 1481 N N . SER A 1 211 ? -32.249 6.850 31.618 1.00 87.62 211 SER A N 1
ATOM 1482 C CA . SER A 1 211 ? -33.005 7.636 30.635 1.00 87.62 211 SER A CA 1
ATOM 1483 C C . SER A 1 211 ? -33.212 6.853 29.342 1.00 87.62 211 SER A C 1
ATOM 1485 O O . SER A 1 211 ? -32.318 6.130 28.913 1.00 87.62 211 SER A O 1
ATOM 1487 N N . SER A 1 212 ? -34.363 7.029 28.693 1.00 89.94 212 SER A N 1
ATOM 1488 C CA . SER A 1 212 ? -34.613 6.494 27.351 1.00 89.94 212 SER A CA 1
ATOM 1489 C C . SER A 1 212 ? -33.777 7.215 26.292 1.00 89.94 212 SER A C 1
ATOM 1491 O O . SER A 1 212 ? -33.616 8.432 26.353 1.00 89.94 212 SER A O 1
ATOM 1493 N N . GLY A 1 213 ? -33.346 6.486 25.272 1.00 91.56 213 GLY A N 1
ATOM 1494 C CA . GLY A 1 213 ? -32.578 6.975 24.131 1.00 91.56 213 GLY A CA 1
ATOM 1495 C C . GLY A 1 213 ? -31.180 6.363 24.063 1.00 91.56 213 GLY A C 1
ATOM 1496 O O . GLY A 1 213 ? -30.707 5.741 25.013 1.00 91.56 213 GLY A O 1
ATOM 1497 N N . VAL A 1 214 ? -30.520 6.559 22.921 1.00 96.81 214 VAL A N 1
ATOM 1498 C CA . VAL A 1 214 ? -29.108 6.220 22.709 1.00 96.81 214 VAL A CA 1
ATOM 1499 C C . VAL A 1 214 ? -28.324 7.526 22.600 1.00 96.81 214 VAL A C 1
ATOM 1501 O O . VAL A 1 214 ? -28.503 8.284 21.647 1.00 96.81 214 VAL A O 1
ATOM 1504 N N . VAL A 1 215 ? -27.460 7.796 23.576 1.00 97.75 215 VAL A N 1
ATOM 1505 C CA . VAL A 1 215 ? -26.642 9.012 23.660 1.00 97.75 215 VAL A CA 1
ATOM 1506 C C . VAL A 1 215 ? -25.178 8.644 23.467 1.00 97.75 215 VAL A C 1
ATOM 1508 O O . VAL A 1 215 ? -24.619 7.882 24.252 1.00 97.75 215 VAL A O 1
ATOM 1511 N N . LEU A 1 216 ? -24.546 9.192 22.435 1.00 97.62 216 LEU A N 1
ATOM 1512 C CA . LEU A 1 216 ? -23.118 9.059 22.171 1.00 97.62 216 LEU A CA 1
ATOM 1513 C C . LEU A 1 216 ? -22.398 10.318 22.650 1.00 97.62 216 LEU A C 1
ATOM 1515 O O . LEU A 1 216 ? -22.555 11.369 22.040 1.00 97.62 216 LEU A O 1
ATOM 1519 N N . VAL A 1 217 ? -21.552 10.202 23.669 1.00 97.75 217 VAL A N 1
ATOM 1520 C CA . VAL A 1 217 ? -20.660 11.283 24.105 1.00 97.75 217 VAL A CA 1
ATOM 1521 C C . VAL A 1 217 ? -19.273 11.042 23.523 1.00 97.75 217 VAL A C 1
ATOM 1523 O O . VAL A 1 217 ? -18.653 10.013 23.788 1.00 97.75 217 VAL A O 1
ATOM 1526 N N . ILE A 1 218 ? -18.771 11.987 22.731 1.00 96.50 218 ILE A N 1
ATOM 1527 C CA . ILE A 1 218 ? -17.446 11.904 22.104 1.00 96.50 218 ILE A CA 1
ATOM 1528 C C . ILE A 1 218 ? -16.395 12.447 23.073 1.00 96.50 218 ILE A C 1
ATOM 1530 O O . ILE A 1 218 ? -16.459 13.615 23.458 1.00 96.50 218 ILE A O 1
ATOM 1534 N N . GLY A 1 219 ? -15.435 11.604 23.454 1.00 93.44 219 GLY A N 1
ATOM 1535 C CA . GLY A 1 219 ? -14.336 11.965 24.346 1.00 93.44 219 GLY A CA 1
ATOM 1536 C C . GLY A 1 219 ? -13.052 12.352 23.611 1.00 93.44 219 GLY A C 1
ATOM 1537 O O . GLY A 1 219 ? -12.929 12.185 22.395 1.00 93.44 219 GLY A O 1
ATOM 1538 N N . SER A 1 220 ? -12.073 12.876 24.353 1.00 88.44 220 SER A N 1
ATOM 1539 C CA . SER A 1 220 ? -10.765 13.265 23.799 1.00 88.44 220 SER A CA 1
ATOM 1540 C C . SER A 1 220 ? -9.925 12.085 23.286 1.00 88.44 220 SER A C 1
ATOM 1542 O O . SER A 1 220 ? -8.983 12.300 22.525 1.00 88.44 220 SER A O 1
ATOM 1544 N N . ASP A 1 221 ? -10.297 10.847 23.622 1.00 88.12 221 ASP A N 1
ATOM 1545 C CA . ASP A 1 221 ? -9.768 9.603 23.047 1.00 88.12 221 ASP A CA 1
ATOM 1546 C C . ASP A 1 221 ? -10.152 9.377 21.571 1.00 88.12 221 ASP A C 1
ATOM 1548 O O . ASP A 1 221 ? -9.604 8.488 20.919 1.00 88.12 221 ASP A O 1
ATOM 1552 N N . TRP A 1 222 ? -11.059 10.188 21.019 1.00 88.31 222 TRP A N 1
ATOM 1553 C CA . TRP A 1 222 ? -11.451 10.147 19.613 1.00 88.31 222 TRP A CA 1
ATOM 1554 C C . TRP A 1 222 ? -11.398 11.544 18.975 1.00 88.31 222 TRP A C 1
ATOM 1556 O O . TRP A 1 222 ? -12.440 12.139 18.678 1.00 88.31 222 TRP A O 1
ATOM 1566 N N . PRO A 1 223 ? -10.187 12.087 18.738 1.00 77.81 223 PRO A N 1
ATOM 1567 C CA . PRO A 1 223 ? -10.003 13.482 18.330 1.00 77.81 223 PRO A CA 1
ATOM 1568 C C . PRO A 1 223 ? -10.369 13.758 16.863 1.00 77.81 223 PRO A C 1
ATOM 1570 O O . PRO A 1 223 ? -10.642 14.900 16.500 1.00 77.81 223 PRO A O 1
ATOM 1573 N N . SER A 1 224 ? -10.376 12.740 15.996 1.00 79.94 224 SER A N 1
ATOM 1574 C CA . SER A 1 224 ? -10.606 12.896 14.553 1.00 79.94 224 SER A CA 1
ATOM 1575 C C . SER A 1 224 ? -11.245 11.653 13.911 1.00 79.94 224 SER A C 1
ATOM 1577 O O . SER A 1 224 ? -11.482 10.644 14.575 1.00 79.94 224 SER A O 1
ATOM 1579 N N . GLY A 1 225 ? -11.613 11.749 12.627 1.00 81.88 225 GLY A N 1
ATOM 1580 C CA . GLY A 1 225 ? -12.227 10.653 11.863 1.00 81.88 225 GLY A CA 1
ATOM 1581 C C . GLY A 1 225 ? -13.690 10.357 12.222 1.00 81.88 225 GLY A C 1
ATOM 1582 O O . GLY A 1 225 ? -14.292 11.057 13.034 1.00 81.88 225 GLY A O 1
ATOM 1583 N N . THR A 1 226 ? -14.263 9.328 11.593 1.00 90.00 226 THR A N 1
ATOM 1584 C CA . THR A 1 226 ? -15.664 8.883 11.778 1.00 90.00 226 THR A CA 1
ATOM 1585 C C . THR A 1 226 ? -15.790 7.421 12.222 1.00 90.00 226 THR A C 1
ATOM 1587 O O . THR A 1 226 ? -16.900 6.928 12.417 1.00 90.00 226 THR A O 1
ATOM 1590 N N . ALA A 1 227 ? -14.659 6.742 12.448 1.00 87.75 227 ALA A N 1
ATOM 1591 C CA . ALA A 1 227 ? -14.572 5.438 13.100 1.00 87.75 227 ALA A CA 1
ATOM 1592 C C . ALA A 1 227 ? -13.653 5.528 14.331 1.00 87.75 227 ALA A C 1
ATOM 1594 O O . ALA A 1 227 ? -12.593 6.159 14.274 1.00 87.75 227 ALA A O 1
ATOM 1595 N N . TYR A 1 228 ? -14.081 4.941 15.445 1.00 82.62 228 TYR A N 1
ATOM 1596 C CA . TYR A 1 228 ? -13.339 4.904 16.700 1.00 82.62 228 TYR A CA 1
ATOM 1597 C C . TYR A 1 228 ? -12.129 3.967 16.590 1.00 82.62 228 TYR A C 1
ATOM 1599 O O . TYR A 1 228 ? -12.199 2.922 15.947 1.00 82.62 228 TYR A O 1
ATOM 1607 N N . GLY A 1 229 ? -10.998 4.348 17.191 1.00 70.25 229 GLY A N 1
ATOM 1608 C CA . GLY A 1 229 ? -9.760 3.556 17.155 1.00 70.25 229 GLY A CA 1
ATOM 1609 C C . GLY A 1 229 ? -8.933 3.675 15.867 1.00 70.25 229 GLY A C 1
ATOM 1610 O O . GLY A 1 229 ? -7.815 3.167 15.820 1.00 70.25 229 GLY A O 1
ATOM 1611 N N . SER A 1 230 ? -9.409 4.394 14.845 1.00 60.19 230 SER A N 1
ATOM 1612 C CA . SER A 1 230 ? -8.552 4.845 13.742 1.00 60.19 230 SER A CA 1
ATOM 1613 C C . SER A 1 230 ? -7.679 6.006 14.230 1.00 60.19 230 SER A C 1
ATOM 1615 O O . SER A 1 230 ? -8.041 7.173 14.096 1.00 60.19 230 SER A O 1
ATOM 1617 N N . SER A 1 231 ? -6.543 5.695 14.858 1.00 38.84 231 SER A N 1
ATOM 1618 C CA . SER A 1 231 ? -5.559 6.696 15.272 1.00 38.84 231 SER A CA 1
ATOM 1619 C C . SER A 1 231 ? -5.015 7.444 14.051 1.00 38.84 231 SER A C 1
ATOM 1621 O O . SER A 1 231 ? -4.304 6.858 13.241 1.00 38.84 231 SER A O 1
ATOM 1623 N N . GLY A 1 232 ? -5.334 8.735 13.936 1.00 38.84 232 GLY A N 1
ATOM 1624 C CA . GLY A 1 232 ? -4.505 9.718 13.233 1.00 38.84 232 GLY A CA 1
ATOM 1625 C C . GLY A 1 232 ? -4.111 9.387 11.792 1.00 38.84 232 GLY A C 1
ATOM 1626 O O . GLY A 1 232 ? -2.937 9.460 11.457 1.00 38.84 232 GLY A O 1
ATOM 1627 N N . GLY A 1 233 ? -5.077 9.089 10.929 1.00 33.16 233 GLY A N 1
ATOM 1628 C CA . GLY A 1 233 ? -4.936 9.322 9.495 1.00 33.16 233 GLY A CA 1
ATOM 1629 C C . GLY A 1 233 ? -5.827 10.499 9.136 1.00 33.16 233 GLY A C 1
ATOM 1630 O O . GLY A 1 233 ? -7.022 10.462 9.433 1.00 33.16 233 GLY A O 1
ATOM 1631 N N . SER A 1 234 ? -5.254 11.549 8.540 1.00 34.12 234 SER A N 1
ATOM 1632 C CA . SER A 1 234 ? -5.991 12.535 7.735 1.00 34.12 234 SER A CA 1
ATOM 1633 C C . SER A 1 234 ? -7.158 11.839 7.044 1.00 34.12 234 SER A C 1
ATOM 1635 O O . SER A 1 234 ? -6.911 10.745 6.536 1.00 34.12 234 SER A O 1
ATOM 1637 N N . SER A 1 235 ? -8.376 12.414 7.096 1.00 34.44 235 SER A N 1
ATOM 1638 C CA . SER A 1 235 ? -9.586 11.920 6.411 1.00 34.44 235 SER A CA 1
ATOM 1639 C C . SER A 1 235 ? -9.175 10.970 5.307 1.00 34.44 235 SER A C 1
ATOM 1641 O O . SER A 1 235 ? -8.620 11.463 4.323 1.00 34.44 235 SER A O 1
ATOM 1643 N N . ALA A 1 236 ? -9.318 9.652 5.519 1.00 39.78 236 ALA A N 1
ATOM 1644 C CA . ALA A 1 236 ? -8.925 8.696 4.500 1.00 39.78 236 ALA A CA 1
ATOM 1645 C C . ALA A 1 236 ? -9.609 9.191 3.235 1.00 39.78 236 ALA A C 1
ATOM 1647 O O . ALA A 1 236 ? -10.842 9.266 3.177 1.00 39.78 236 ALA A O 1
ATOM 1648 N N . ALA A 1 237 ? -8.803 9.651 2.275 1.00 42.22 237 ALA A N 1
ATOM 1649 C CA . ALA A 1 237 ? -9.299 9.835 0.935 1.00 42.22 237 ALA A CA 1
ATOM 1650 C C . ALA A 1 237 ? -10.035 8.532 0.630 1.00 42.22 237 ALA A C 1
ATOM 1652 O O . ALA A 1 237 ? -9.565 7.462 1.042 1.00 42.22 237 ALA A O 1
ATOM 1653 N N . ALA A 1 238 ? -11.218 8.630 0.017 1.00 48.78 238 ALA A N 1
ATOM 1654 C CA . ALA A 1 238 ? -11.945 7.447 -0.421 1.00 48.78 238 ALA A CA 1
ATOM 1655 C C . ALA A 1 238 ? -10.930 6.425 -0.962 1.00 48.78 238 ALA A C 1
ATOM 1657 O O . ALA A 1 238 ? -10.004 6.869 -1.655 1.00 48.78 238 ALA A O 1
ATOM 1658 N N . PRO A 1 239 ? -11.032 5.132 -0.577 1.00 52.28 239 PRO A N 1
ATOM 1659 C CA . PRO A 1 239 ? -10.027 4.130 -0.893 1.00 52.28 239 PRO A CA 1
ATOM 1660 C C . PRO A 1 239 ? -9.494 4.353 -2.303 1.00 52.28 239 PRO A C 1
ATOM 1662 O O . PRO A 1 239 ? -10.302 4.436 -3.230 1.00 52.28 239 PRO A O 1
ATOM 1665 N N . ALA A 1 240 ? -8.177 4.542 -2.452 1.00 62.09 240 ALA A N 1
ATOM 1666 C CA . ALA A 1 240 ? -7.628 4.774 -3.775 1.00 62.09 240 ALA A CA 1
ATOM 1667 C C . ALA A 1 240 ? -8.045 3.601 -4.660 1.00 62.09 240 ALA A C 1
ATOM 1669 O O . ALA A 1 240 ? -8.044 2.445 -4.231 1.00 62.09 240 ALA A O 1
ATOM 1670 N N . ASP A 1 241 ? -8.469 3.910 -5.878 1.00 71.69 241 ASP A N 1
ATOM 1671 C CA . ASP A 1 241 ? -8.826 2.881 -6.835 1.00 71.69 241 ASP A CA 1
ATOM 1672 C C . ASP A 1 241 ? -7.559 2.072 -7.154 1.00 71.69 241 ASP A C 1
ATOM 1674 O O . ASP A 1 241 ? -6.698 2.504 -7.922 1.00 71.69 241 ASP A O 1
ATOM 1678 N N . THR A 1 242 ? -7.415 0.909 -6.514 1.00 74.69 242 THR A N 1
ATOM 1679 C CA . THR A 1 242 ? -6.242 0.046 -6.672 1.00 74.69 242 THR A CA 1
ATOM 1680 C C . THR A 1 242 ? -6.197 -0.603 -8.049 1.00 74.69 242 THR A C 1
ATOM 1682 O O . THR A 1 242 ? -5.116 -1.004 -8.478 1.00 74.69 242 THR A O 1
ATOM 1685 N N . HIS A 1 243 ? -7.324 -0.667 -8.769 1.00 75.31 243 HIS A N 1
ATOM 1686 C CA . HIS A 1 243 ? -7.343 -1.057 -10.176 1.00 75.31 243 HIS A CA 1
ATOM 1687 C C . HIS A 1 243 ? -6.747 0.050 -11.045 1.00 75.31 243 HIS A C 1
ATOM 1689 O O . HIS A 1 243 ? -5.878 -0.239 -11.868 1.00 75.31 243 HIS A O 1
ATOM 1695 N N . ALA A 1 244 ? -7.127 1.309 -10.818 1.00 76.44 244 ALA A N 1
ATOM 1696 C CA . ALA A 1 244 ? -6.485 2.449 -11.475 1.00 76.44 244 ALA A CA 1
ATOM 1697 C C . ALA A 1 244 ? -4.991 2.557 -11.114 1.00 76.44 244 ALA A C 1
ATOM 1699 O O . ALA A 1 244 ? -4.171 2.858 -11.981 1.00 76.44 244 ALA A O 1
ATOM 1700 N N . ALA A 1 245 ? -4.623 2.222 -9.872 1.00 79.88 245 ALA A N 1
ATOM 1701 C CA . ALA A 1 245 ? -3.241 2.239 -9.387 1.00 79.88 245 ALA A CA 1
ATOM 1702 C C . ALA A 1 245 ? -2.314 1.247 -10.100 1.00 79.88 245 ALA A C 1
ATOM 1704 O O . ALA A 1 245 ? -1.098 1.446 -10.093 1.00 79.88 245 ALA A O 1
ATOM 1705 N N . VAL A 1 246 ? -2.858 0.190 -10.709 1.00 82.19 246 VAL A N 1
ATOM 1706 C CA . VAL A 1 246 ? -2.081 -0.826 -11.443 1.00 82.19 246 VAL A CA 1
ATOM 1707 C C . VAL A 1 246 ? -2.400 -0.876 -12.938 1.00 82.19 246 VAL A C 1
ATOM 1709 O O . VAL A 1 246 ? -1.785 -1.656 -13.670 1.00 82.19 246 VAL A O 1
ATOM 1712 N N . ALA A 1 247 ? -3.328 -0.040 -13.408 1.00 75.44 247 ALA A N 1
ATOM 1713 C CA . ALA A 1 247 ? -3.629 0.106 -14.824 1.00 75.44 247 ALA A CA 1
ATOM 1714 C C . ALA A 1 247 ? -2.384 0.598 -15.573 1.00 75.44 247 ALA A C 1
ATOM 1716 O O . ALA A 1 247 ? -1.706 1.523 -15.118 1.00 75.44 247 ALA A O 1
ATOM 1717 N N . ASP A 1 248 ? -2.057 -0.084 -16.676 1.00 71.38 248 ASP A N 1
ATOM 1718 C CA . ASP A 1 248 ? -0.901 0.185 -17.547 1.00 71.38 248 ASP A CA 1
ATOM 1719 C C . ASP A 1 248 ? 0.458 0.256 -16.825 1.00 71.38 248 ASP A C 1
ATOM 1721 O O . ASP A 1 248 ? 1.445 0.764 -17.345 1.00 71.38 248 ASP A O 1
ATOM 1725 N N . ALA A 1 249 ? 0.528 -0.313 -15.621 1.00 78.56 249 ALA A N 1
ATOM 1726 C CA . ALA A 1 249 ? 1.675 -0.218 -14.726 1.00 78.56 249 ALA A CA 1
ATOM 1727 C C . ALA A 1 249 ? 2.613 -1.432 -14.822 1.00 78.56 249 ALA A C 1
ATOM 1729 O O . ALA A 1 249 ? 3.511 -1.603 -14.001 1.00 78.56 249 ALA A O 1
ATOM 1730 N N . HIS A 1 250 ? 2.366 -2.341 -15.771 1.00 77.81 250 HIS A N 1
ATOM 1731 C CA . HIS A 1 250 ? 3.054 -3.635 -15.874 1.00 77.81 250 HIS A CA 1
ATOM 1732 C C . HIS A 1 250 ? 3.084 -4.409 -14.542 1.00 77.81 250 HIS A C 1
ATOM 1734 O O . HIS A 1 250 ? 4.080 -5.057 -14.207 1.00 77.81 250 HIS A O 1
ATOM 1740 N N . ALA A 1 251 ? 1.986 -4.324 -13.784 1.00 82.25 251 ALA A N 1
ATOM 1741 C CA . ALA A 1 251 ? 1.896 -4.893 -12.451 1.00 82.25 251 ALA A CA 1
ATOM 1742 C C . ALA A 1 251 ? 1.893 -6.427 -12.483 1.00 82.25 251 ALA A C 1
ATOM 1744 O O . ALA A 1 251 ? 1.114 -7.048 -13.213 1.00 82.25 251 ALA A O 1
ATOM 1745 N N . GLN A 1 252 ? 2.764 -7.051 -11.692 1.00 83.12 252 GLN A N 1
ATOM 1746 C CA . GLN A 1 252 ? 2.918 -8.506 -11.623 1.00 83.12 252 GLN A CA 1
ATOM 1747 C C . GLN A 1 252 ? 3.265 -8.947 -10.204 1.00 83.12 252 GLN A C 1
ATOM 1749 O O . GLN A 1 252 ? 4.076 -8.320 -9.527 1.00 83.12 252 GLN A O 1
ATOM 1754 N N . THR A 1 253 ? 2.681 -10.056 -9.757 1.00 85.31 253 THR A N 1
ATOM 1755 C CA . THR A 1 253 ? 3.043 -10.671 -8.479 1.00 85.31 253 THR A CA 1
ATOM 1756 C 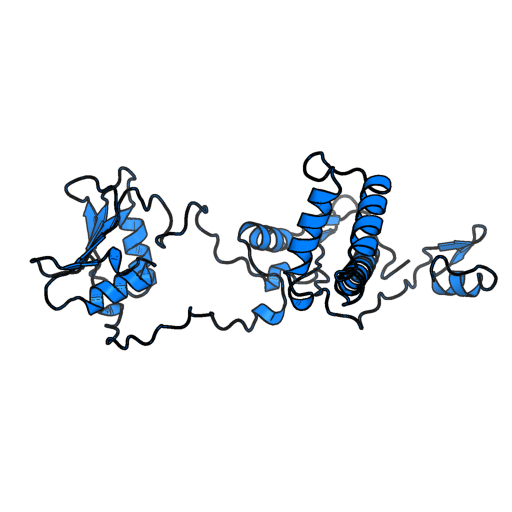C . THR A 1 253 ? 4.285 -11.558 -8.619 1.00 85.31 253 THR A C 1
ATOM 1758 O O . THR A 1 253 ? 4.511 -12.184 -9.659 1.00 85.31 253 THR A O 1
ATOM 1761 N N . ALA A 1 254 ? 5.102 -11.641 -7.566 1.00 84.94 254 ALA A N 1
ATOM 1762 C CA . ALA A 1 254 ? 6.401 -12.322 -7.599 1.00 84.94 254 ALA A CA 1
ATOM 1763 C C . ALA A 1 254 ? 6.314 -13.850 -7.821 1.00 84.94 254 ALA A C 1
ATOM 1765 O O . ALA A 1 254 ? 7.302 -14.490 -8.195 1.00 84.94 254 ALA A O 1
ATOM 1766 N N . ASP A 1 255 ? 5.147 -14.464 -7.608 1.00 80.44 255 ASP A N 1
ATOM 1767 C CA . ASP A 1 255 ? 4.886 -15.888 -7.858 1.00 80.44 255 ASP A CA 1
ATOM 1768 C C . ASP A 1 255 ? 4.725 -16.235 -9.350 1.00 80.44 255 ASP A C 1
ATOM 1770 O O . ASP A 1 255 ? 4.848 -17.406 -9.720 1.00 80.44 255 ASP A O 1
ATOM 1774 N N . LYS A 1 256 ? 4.509 -15.249 -10.233 1.00 77.88 256 LYS A N 1
ATOM 1775 C CA . LYS A 1 256 ? 4.401 -15.486 -11.680 1.00 77.88 256 LYS A CA 1
ATOM 1776 C C . LYS A 1 256 ? 5.757 -15.926 -12.248 1.00 77.88 256 LYS A C 1
ATOM 1778 O O . LYS A 1 256 ? 6.650 -15.124 -12.509 1.00 77.88 256 LYS A O 1
ATOM 1783 N N . ALA A 1 257 ? 5.914 -17.238 -12.421 1.00 68.81 257 ALA A N 1
ATOM 1784 C CA . ALA A 1 257 ? 7.162 -17.866 -12.861 1.00 68.81 257 ALA A CA 1
ATOM 1785 C C . ALA A 1 257 ? 7.263 -18.095 -14.382 1.00 68.81 257 ALA A C 1
ATOM 1787 O O . ALA A 1 257 ? 8.334 -18.445 -14.866 1.00 68.81 257 ALA A O 1
ATOM 1788 N N . LYS A 1 258 ? 6.165 -17.923 -15.131 1.00 70.56 258 LYS A N 1
ATOM 1789 C CA . LYS A 1 258 ? 6.083 -18.222 -16.577 1.00 70.56 258 LYS A CA 1
ATOM 1790 C C . LYS A 1 258 ? 6.077 -16.981 -17.476 1.00 70.56 258 LYS A C 1
ATOM 1792 O O . LYS A 1 258 ? 5.792 -17.081 -18.664 1.00 70.56 258 LYS A O 1
ATOM 1797 N N . THR A 1 259 ? 6.338 -15.806 -16.919 1.00 69.94 259 THR A N 1
ATOM 1798 C CA . THR A 1 259 ? 6.401 -14.556 -17.676 1.00 69.94 259 THR A CA 1
ATOM 1799 C C . THR A 1 259 ? 7.804 -14.349 -18.237 1.00 69.94 259 THR A C 1
ATOM 1801 O O . THR A 1 259 ? 8.794 -14.429 -17.512 1.00 69.94 259 THR A O 1
ATOM 1804 N N . CYS A 1 260 ? 7.885 -14.061 -19.534 1.00 76.94 260 CYS A N 1
ATOM 1805 C CA . CYS A 1 260 ? 9.130 -13.740 -20.225 1.00 76.94 260 CYS A CA 1
ATOM 1806 C C . CYS A 1 260 ? 9.081 -12.298 -20.734 1.00 76.94 260 CYS A C 1
ATOM 1808 O O . CYS A 1 260 ? 8.043 -11.839 -21.216 1.00 76.94 260 CYS A O 1
ATOM 1810 N N . ALA A 1 261 ? 10.210 -11.592 -20.659 1.00 74.81 261 ALA A N 1
ATOM 1811 C CA . ALA A 1 261 ? 10.346 -10.298 -21.312 1.00 74.81 261 ALA A CA 1
ATOM 1812 C C . ALA A 1 261 ? 10.461 -10.511 -22.824 1.00 74.81 261 ALA A C 1
ATOM 1814 O O . ALA A 1 261 ? 11.187 -11.392 -23.288 1.00 74.81 261 ALA A O 1
ATOM 1815 N N . LYS A 1 262 ? 9.759 -9.685 -23.602 1.00 79.69 262 LYS A N 1
ATOM 1816 C CA . LYS A 1 262 ? 9.913 -9.687 -25.057 1.00 79.69 262 LYS A CA 1
ATOM 1817 C C . LYS A 1 262 ? 11.273 -9.095 -25.408 1.00 79.69 262 LYS A C 1
ATOM 1819 O O . LYS A 1 262 ? 11.602 -7.991 -24.971 1.00 79.69 262 LYS A O 1
ATOM 1824 N N . VAL A 1 263 ? 12.058 -9.825 -26.193 1.00 81.62 263 VAL A N 1
ATOM 1825 C CA . VAL A 1 263 ? 13.309 -9.307 -26.754 1.00 81.62 263 VAL A CA 1
ATOM 1826 C C . VAL A 1 263 ? 12.978 -8.152 -27.698 1.00 81.62 263 VAL A C 1
ATOM 1828 O O . VAL A 1 263 ? 11.979 -8.203 -28.412 1.00 81.62 263 VAL A O 1
ATOM 1831 N N . SER A 1 264 ? 13.784 -7.091 -27.668 1.00 80.69 264 SER A N 1
ATOM 1832 C CA . SER A 1 264 ? 13.548 -5.930 -28.524 1.00 80.69 264 SER A CA 1
ATOM 1833 C C . SER A 1 264 ? 13.784 -6.255 -29.997 1.00 80.69 264 SER A C 1
ATOM 1835 O O . SER A 1 264 ? 14.754 -6.931 -30.332 1.00 80.69 264 SER A O 1
ATOM 1837 N N . HIS A 1 265 ? 12.933 -5.723 -30.872 1.00 83.56 265 HIS A N 1
ATOM 1838 C CA . HIS A 1 265 ? 13.116 -5.784 -32.327 1.00 83.56 265 HIS A CA 1
ATOM 1839 C C . HIS A 1 265 ? 13.880 -4.573 -32.883 1.00 83.56 265 HIS A C 1
ATOM 1841 O O . HIS A 1 265 ? 14.105 -4.488 -34.086 1.00 83.56 265 HIS A O 1
ATOM 1847 N N . TYR A 1 266 ? 14.291 -3.645 -32.017 1.00 82.00 266 TYR A N 1
ATOM 1848 C CA . TYR A 1 266 ? 15.034 -2.449 -32.394 1.00 82.00 266 TYR A CA 1
ATOM 1849 C C . TYR A 1 266 ? 16.543 -2.685 -32.319 1.00 82.00 266 TYR A C 1
ATOM 1851 O O . TYR A 1 266 ? 17.027 -3.489 -31.512 1.00 82.00 266 TYR A O 1
ATOM 1859 N N . ASN A 1 267 ? 17.293 -1.929 -33.125 1.00 85.81 267 ASN A N 1
ATOM 1860 C CA . ASN A 1 267 ? 18.755 -1.963 -33.173 1.00 85.81 267 ASN A CA 1
ATOM 1861 C C . ASN A 1 267 ? 19.379 -1.306 -31.931 1.00 85.81 267 ASN A C 1
ATOM 1863 O O . ASN A 1 267 ? 19.936 -0.215 -31.983 1.00 85.81 267 ASN A O 1
ATOM 1867 N N . THR A 1 268 ? 19.239 -1.980 -30.793 1.00 79.81 268 THR A N 1
ATOM 1868 C CA . THR A 1 268 ? 19.638 -1.503 -29.458 1.00 79.81 268 THR A CA 1
ATOM 1869 C C . THR A 1 268 ? 21.018 -1.996 -29.031 1.00 79.81 268 THR A C 1
ATOM 1871 O O . THR A 1 268 ? 21.455 -1.706 -27.919 1.00 79.81 268 THR A O 1
ATOM 1874 N N . VAL A 1 269 ? 21.696 -2.776 -29.876 1.00 82.25 269 VAL A N 1
ATOM 1875 C CA . VAL A 1 269 ? 23.021 -3.344 -29.609 1.00 82.25 269 VAL A CA 1
ATOM 1876 C C . VAL A 1 269 ? 23.940 -3.015 -30.777 1.00 82.25 269 VAL A C 1
ATOM 1878 O O . VAL A 1 269 ? 23.503 -2.975 -31.926 1.00 82.25 269 VAL A O 1
ATOM 1881 N N . GLN A 1 270 ? 25.219 -2.796 -30.487 1.00 84.44 270 GLN A N 1
ATOM 1882 C CA . GLN A 1 270 ? 26.255 -2.663 -31.502 1.00 84.44 270 GLN A CA 1
ATOM 1883 C C . GLN A 1 270 ? 27.340 -3.711 -31.272 1.00 84.44 270 GLN A C 1
ATOM 1885 O O . GLN A 1 270 ? 27.826 -3.867 -30.152 1.00 84.44 270 GLN A O 1
ATOM 1890 N N . ILE A 1 271 ? 27.734 -4.412 -32.333 1.00 81.12 271 ILE A N 1
ATOM 1891 C CA . ILE A 1 271 ? 28.922 -5.275 -32.345 1.00 81.12 271 ILE A CA 1
ATOM 1892 C C . ILE A 1 271 ? 29.862 -4.710 -33.403 1.00 81.12 271 ILE A C 1
ATOM 1894 O O . ILE A 1 271 ? 29.470 -4.570 -34.558 1.00 81.12 271 ILE A O 1
ATOM 1898 N N . ASN A 1 272 ? 31.087 -4.355 -33.002 1.00 86.06 272 ASN A N 1
ATOM 1899 C CA . ASN A 1 272 ? 32.097 -3.746 -33.877 1.00 86.06 272 ASN A CA 1
ATOM 1900 C C . ASN A 1 272 ? 31.572 -2.516 -34.649 1.00 86.06 272 ASN A C 1
ATOM 1902 O O . ASN A 1 272 ? 31.855 -2.350 -35.830 1.00 86.06 272 ASN A O 1
ATOM 1906 N N . GLY A 1 273 ? 30.757 -1.681 -33.994 1.00 86.31 273 GLY A N 1
ATOM 1907 C CA . GLY A 1 273 ? 30.164 -0.481 -34.596 1.00 86.31 273 GLY A CA 1
ATOM 1908 C C . GLY A 1 273 ? 28.963 -0.732 -35.517 1.00 86.31 273 GLY A C 1
ATOM 1909 O O . GLY A 1 273 ? 28.369 0.230 -35.995 1.00 86.31 273 GLY A O 1
ATOM 1910 N N . VAL A 1 274 ? 28.558 -1.988 -35.743 1.00 89.00 274 VAL A N 1
ATOM 1911 C CA . VAL A 1 274 ? 27.373 -2.316 -36.550 1.00 89.00 274 VAL A CA 1
ATOM 1912 C C . VAL A 1 274 ? 26.137 -2.392 -35.647 1.00 89.00 274 VAL A C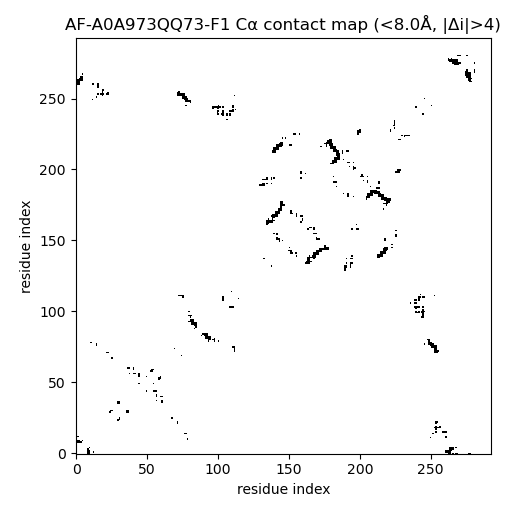 1
ATOM 1914 O O . VAL A 1 274 ? 26.082 -3.271 -34.780 1.00 89.00 274 VAL A O 1
ATOM 1917 N N . PRO A 1 275 ? 25.138 -1.506 -35.822 1.00 87.69 275 PRO A N 1
ATOM 1918 C CA . PRO A 1 275 ? 23.889 -1.562 -35.075 1.00 87.69 275 PRO A CA 1
ATOM 1919 C C . PRO A 1 275 ? 23.026 -2.736 -35.540 1.00 87.69 275 PRO A C 1
ATOM 1921 O O . PRO A 1 275 ? 22.806 -2.936 -36.732 1.00 87.69 275 PRO A O 1
ATOM 1924 N N . MET A 1 276 ? 22.518 -3.507 -34.584 1.00 89.88 276 MET A N 1
ATOM 1925 C CA . MET A 1 276 ? 21.709 -4.695 -34.839 1.00 89.88 276 MET A CA 1
ATOM 1926 C C . MET A 1 276 ? 20.745 -4.975 -33.685 1.00 89.88 276 MET A C 1
ATOM 1928 O O . MET A 1 276 ? 20.892 -4.461 -32.568 1.00 89.88 276 MET A O 1
ATOM 1932 N N . THR A 1 277 ? 19.741 -5.806 -33.945 1.00 88.62 277 THR A N 1
ATOM 1933 C CA . THR A 1 277 ? 18.815 -6.267 -32.908 1.00 88.62 277 THR A CA 1
ATOM 1934 C C . THR A 1 277 ? 19.535 -7.158 -31.886 1.00 88.62 277 THR A C 1
ATOM 1936 O O . THR A 1 277 ? 20.513 -7.829 -32.224 1.00 88.62 277 THR A O 1
ATOM 1939 N N . PRO A 1 278 ? 19.045 -7.246 -30.638 1.00 85.81 278 PRO A N 1
ATOM 1940 C CA . PRO A 1 278 ? 19.567 -8.181 -29.643 1.00 85.81 278 PRO A CA 1
ATOM 1941 C C . PRO A 1 278 ? 19.622 -9.637 -30.129 1.00 85.81 278 PRO A C 1
ATOM 1943 O O . PRO A 1 278 ? 20.574 -10.346 -29.820 1.00 85.81 278 PRO A O 1
ATOM 1946 N N . SER A 1 279 ? 18.638 -10.077 -30.918 1.00 86.06 279 SER A N 1
ATOM 1947 C CA . SER A 1 279 ? 18.599 -11.429 -31.489 1.00 86.06 279 SER A CA 1
ATOM 1948 C C . SER A 1 279 ? 19.717 -11.656 -32.511 1.00 86.06 279 SER A C 1
ATOM 1950 O O . SER A 1 279 ? 20.362 -12.703 -32.499 1.00 86.06 279 SER A O 1
ATOM 1952 N N . GLN A 1 280 ? 19.979 -10.665 -33.369 1.00 88.44 280 GLN A N 1
ATOM 1953 C CA . GLN A 1 280 ? 21.096 -10.698 -34.318 1.00 88.44 280 GLN A CA 1
ATOM 1954 C C . GLN A 1 280 ? 22.445 -10.663 -33.594 1.00 88.44 280 GLN A C 1
ATOM 1956 O O . GLN A 1 280 ? 23.335 -11.437 -33.934 1.00 88.44 280 GLN A O 1
ATOM 1961 N N . ALA A 1 281 ? 22.570 -9.833 -32.555 1.00 86.81 281 ALA A N 1
ATOM 1962 C CA . ALA A 1 281 ? 23.768 -9.761 -31.725 1.00 86.81 281 ALA A CA 1
ATOM 1963 C C . ALA A 1 281 ? 24.070 -11.102 -31.042 1.00 86.81 281 ALA A C 1
ATOM 1965 O O . ALA A 1 281 ? 25.203 -11.578 -31.094 1.00 86.81 281 ALA A O 1
ATOM 1966 N N . TYR A 1 282 ? 23.052 -11.751 -30.470 1.00 85.56 282 TYR A N 1
ATOM 1967 C CA . TYR A 1 282 ? 23.184 -13.084 -29.879 1.00 85.56 282 TYR A CA 1
ATOM 1968 C C . TYR A 1 282 ? 23.638 -14.121 -30.915 1.00 85.56 282 TYR A C 1
ATOM 1970 O O . TYR A 1 282 ? 24.600 -14.855 -30.696 1.00 85.56 282 TYR A O 1
ATOM 1978 N N . ALA A 1 283 ? 23.006 -14.135 -32.093 1.00 86.19 283 ALA A N 1
ATOM 1979 C CA . ALA A 1 283 ? 23.370 -15.045 -33.176 1.00 86.19 283 ALA A CA 1
ATOM 1980 C C . ALA A 1 283 ? 24.790 -14.808 -33.724 1.00 86.19 283 ALA A C 1
ATOM 1982 O O . ALA A 1 283 ? 25.420 -15.759 -34.187 1.00 86.19 283 ALA A O 1
ATOM 1983 N N . ALA A 1 284 ? 25.297 -13.576 -33.665 1.00 84.19 284 ALA A N 1
ATOM 1984 C CA . ALA A 1 284 ? 26.660 -13.223 -34.057 1.00 84.19 284 ALA A CA 1
ATOM 1985 C C . ALA A 1 284 ? 27.707 -13.562 -32.975 1.00 84.19 284 ALA A C 1
ATOM 1987 O O . ALA A 1 284 ? 28.889 -13.703 -33.282 1.00 84.19 284 ALA A O 1
ATOM 1988 N N . ALA A 1 285 ? 27.290 -13.738 -31.717 1.00 81.88 285 ALA A N 1
ATOM 1989 C CA . ALA A 1 285 ? 28.168 -13.940 -30.564 1.00 81.88 285 ALA A CA 1
ATOM 1990 C C . ALA A 1 285 ? 28.328 -15.413 -30.130 1.00 81.88 285 ALA A C 1
ATOM 1992 O O . ALA A 1 285 ? 28.732 -15.669 -29.000 1.00 81.88 285 ALA A O 1
ATOM 1993 N N . ARG A 1 286 ? 28.085 -16.394 -31.014 1.00 75.62 286 ARG A N 1
ATOM 1994 C CA . ARG A 1 286 ? 28.069 -17.847 -30.696 1.00 75.62 286 ARG A CA 1
ATOM 1995 C C . ARG A 1 286 ? 29.315 -18.404 -29.988 1.00 75.62 286 ARG A C 1
ATOM 1997 O O . ARG A 1 286 ? 29.236 -19.463 -29.382 1.00 75.62 286 ARG A O 1
ATOM 2004 N N . GLY A 1 287 ? 30.462 -17.728 -30.088 1.00 76.25 287 GLY A N 1
ATOM 2005 C CA . GLY A 1 287 ? 31.713 -18.113 -29.419 1.00 76.25 287 GLY A CA 1
ATOM 2006 C C . GLY A 1 287 ? 31.943 -17.461 -28.050 1.00 76.25 287 GLY A C 1
ATOM 2007 O O . GLY A 1 287 ? 32.986 -17.681 -27.434 1.00 76.25 287 GLY A O 1
ATOM 2008 N N . LYS A 1 288 ? 31.023 -16.617 -27.576 1.00 75.31 288 LYS A N 1
ATOM 2009 C CA . LYS A 1 288 ? 31.089 -15.981 -26.258 1.00 75.31 288 LYS A CA 1
ATOM 2010 C C . LYS A 1 288 ? 30.204 -16.766 -25.298 1.00 75.31 288 LYS A C 1
ATOM 2012 O O . LYS A 1 288 ? 29.062 -17.066 -25.616 1.00 75.31 288 LYS A O 1
ATOM 2017 N N . LYS A 1 289 ? 30.743 -17.103 -24.123 1.00 69.31 289 LYS A N 1
ATOM 2018 C CA . LYS A 1 289 ? 29.926 -17.663 -23.043 1.00 69.31 289 LYS A CA 1
ATOM 2019 C C . LYS A 1 289 ? 28.868 -16.640 -22.647 1.00 69.31 289 LYS A C 1
ATOM 2021 O O . LYS A 1 289 ? 29.193 -15.464 -22.464 1.00 69.31 289 LYS A O 1
ATOM 2026 N N . ASP A 1 290 ? 27.643 -17.115 -22.472 1.00 66.44 290 ASP A N 1
ATOM 2027 C CA . ASP A 1 290 ? 26.587 -16.315 -21.874 1.00 66.44 290 ASP A CA 1
ATOM 2028 C C . ASP A 1 290 ? 27.054 -15.817 -20.504 1.00 66.44 290 ASP A C 1
ATOM 2030 O O . ASP 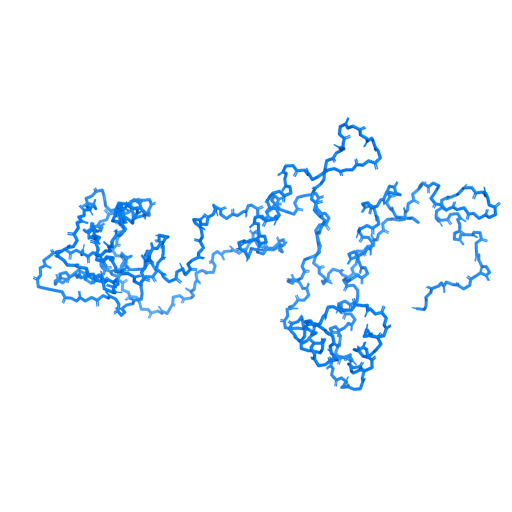A 1 290 ? 27.639 -16.553 -19.705 1.00 66.44 290 ASP A O 1
ATOM 2034 N N . SER A 1 291 ? 26.853 -14.523 -20.257 1.00 55.38 291 SER A N 1
ATOM 2035 C CA . SER A 1 291 ? 27.264 -13.858 -19.018 1.00 55.38 291 SER A CA 1
ATOM 2036 C C . SER A 1 291 ? 26.271 -14.148 -17.885 1.00 55.38 291 SER A C 1
ATOM 2038 O O . SER A 1 291 ? 25.746 -13.217 -17.288 1.00 55.38 291 SER A O 1
ATOM 2040 N N . ALA A 1 292 ? 25.965 -15.428 -17.656 1.00 34.72 292 ALA A N 1
ATOM 2041 C CA . ALA A 1 292 ? 25.516 -16.043 -16.402 1.00 34.72 292 ALA A CA 1
ATOM 2042 C C . ALA A 1 292 ? 25.158 -17.530 -16.651 1.00 34.72 292 ALA A C 1
ATOM 2044 O O . ALA A 1 292 ? 24.517 -17.821 -17.663 1.00 34.72 292 ALA A O 1
ATOM 2045 N N . PRO A 1 293 ? 25.550 -18.461 -15.758 1.00 39.94 293 PRO A N 1
ATOM 2046 C CA . PRO A 1 293 ? 24.929 -19.782 -15.641 1.00 39.94 293 PRO A CA 1
ATOM 2047 C C . PRO A 1 293 ? 23.521 -19.728 -15.024 1.00 39.94 293 PRO A C 1
ATOM 2049 O O . PRO A 1 293 ? 23.222 -18.758 -14.286 1.00 39.94 293 PRO A O 1
#